Protein AF-0000000069989687 (afdb_homodimer)

pLDDT: mean 95.94, std 5.47, range [53.09, 98.81]

Foldseek 3Di:
DDQAEDEAAFAFFVVQQVLCCQLPVWHWPDADPVRAKTWTDDPRHIYIYGYLVVVCVVDVVGDDHADQVDDEDPDEAEDEDQCQQVSVVRSVVSPWAFPADFDADPQGKTWGWIAHNRRHIYIYIYDGPD/DDQAEDEAAFAFFVVQQVLCCQLPVWHWPDADPVRAKTWTDDPRHIYIYGYLVVVCVVDVVGDDHADQVDDEDPDEAEDEDQCQQVSVVRSVVSPWAFPADFDADPQGKTWGWIAHNRRHIYIYIYDGPD

Sequence (260 aa):
MKFGYTIVYVPDVAATLAFFGDAFGLATRFLDDSGDYGELETGATTLAFASRELADSNCEGGYHFCEPKHKPLGIEIALVTDDVQAAHHKALAAGASEHAAVTRKPWGQVVSYVRCPSGTLIELCSPVGQMKFGYTIVYVPDVAATLAFFGDAFGLATRFLDDSGDYGELETGATTLAFASRELADSNCEGGYHFCEPKHKPLGIEIALVTDDVQAAHHKALAAGASEHAAVTRKPWGQVVSYVRCPSGTLIELCSPVGQ

Organism: NCBI:txid53407

Nearest PDB structures (foldseek):
  3itw-assembly1_A-2  TM=8.281E-01  e=5.753E-08  Micromonospora sp. ML1
  2i7r-assembly1_B  TM=7.900E-01  e=3.949E-08  Streptococcus pneumoniae
  4gym-assembly1_A  TM=8.284E-01  e=2.591E-07  Conexibacter woesei DSM 14684
  4gym-assembly1_B  TM=8.269E-01  e=1.029E-06  Conexibacter woesei DSM 14684
  3r4q-assembly2_D  TM=7.218E-01  e=1.300E-07  Agrobacterium fabrum str. C58

Solvent-accessible surface area (backbone atoms only — not comparable to full-atom values): 13199 Å² total; per-residue (Å²): 113,39,60,37,34,42,38,37,39,29,92,48,28,65,63,49,47,50,44,40,29,69,27,56,66,37,47,72,66,43,68,44,91,86,47,45,35,32,31,38,60,42,72,85,33,29,48,30,31,25,18,50,66,57,50,47,72,70,36,87,83,50,60,46,60,47,33,66,90,48,58,35,55,31,49,37,41,30,36,32,29,95,51,42,65,61,45,53,52,38,25,42,75,61,57,29,43,85,70,35,72,78,42,76,45,94,88,48,30,41,34,30,30,34,25,38,78,58,12,50,43,35,35,34,23,34,57,83,87,96,112,39,60,38,34,42,37,37,38,30,92,48,29,64,62,50,47,50,44,40,29,70,29,57,66,38,46,73,66,44,67,44,92,88,46,43,37,30,32,37,60,42,73,84,34,29,49,30,31,26,17,50,66,56,50,48,71,70,37,87,83,50,59,45,60,49,32,67,90,48,59,34,53,30,49,37,40,30,35,33,30,93,49,39,65,61,45,52,52,40,25,42,74,62,57,29,44,84,69,34,71,78,41,77,45,93,89,50,29,40,35,28,29,34,26,40,77,58,12,48,44,35,34,34,23,34,57,84,88,97

InterPro domains:
  IPR004360 Glyoxalase/fosfomycin resistance/dioxygenase domain [PF00903] (3-124)
  IPR029068 Glyoxalase/Bleomycin resistance protein/Dihydroxybiphenyl dioxygenase [G3DSA:3.10.180.10] (4-130)
  IPR029068 Glyoxalase/Bleomycin resistance protein/Dihydroxybiphenyl dioxygenase [SSF54593] (1-129)
  IPR037523 Vicinal oxygen chelate (VOC), core domain [PS51819] (2-127)
  IPR050383 Glyoxalase I/Fosfomycin Resistance Protein Families [PTHR21366] (2-124)

Radius of gyration: 17.1 Å; Cα contacts (8 Å, |Δi|>4): 655; chains: 2; bounding box: 47×44×36 Å

Structure (mmCIF, N/CA/C/O backbone):
data_AF-0000000069989687-model_v1
#
loop_
_entity.id
_entity.type
_entity.pdbx_description
1 polymer 'Lactoylglutathione lyase family protein'
#
loop_
_atom_site.group_PDB
_atom_site.id
_atom_site.type_symbol
_atom_site.label_atom_id
_atom_site.label_alt_id
_atom_site.label_comp_id
_atom_site.label_asym_id
_atom_site.label_entity_id
_atom_site.label_seq_id
_atom_site.pdbx_PDB_ins_code
_atom_site.Cartn_x
_atom_site.Cartn_y
_atom_site.Cartn_z
_atom_site.occupancy
_atom_site.B_iso_or_equiv
_atom_site.auth_seq_id
_atom_site.auth_comp_id
_atom_site.auth_asym_id
_atom_site.auth_atom_id
_atom_site.pdbx_PDB_model_num
ATOM 1 N N . MET A 1 1 ? 0.614 -7.738 -16.547 1 95.31 1 MET A N 1
ATOM 2 C CA . MET A 1 1 ? 0.256 -7.523 -15.141 1 95.31 1 MET A CA 1
ATOM 3 C C . MET A 1 1 ? 0.278 -6.035 -14.797 1 95.31 1 MET A C 1
ATOM 5 O O . MET A 1 1 ? 1.136 -5.297 -15.281 1 95.31 1 MET A O 1
ATOM 9 N N . LYS A 1 2 ? -0.724 -5.586 -13.984 1 96.62 2 LYS A N 1
ATOM 10 C CA . LYS A 1 2 ? -0.828 -4.168 -13.648 1 96.62 2 LYS A CA 1
ATOM 11 C C . LYS A 1 2 ? -0.961 -3.969 -12.141 1 96.62 2 LYS A C 1
ATOM 13 O O . LYS A 1 2 ? -1.69 -4.707 -11.477 1 96.62 2 LYS A O 1
ATOM 18 N N . PHE A 1 3 ? -0.193 -3.027 -11.594 1 98.56 3 PHE A N 1
ATOM 19 C CA . PHE A 1 3 ? -0.439 -2.578 -10.227 1 98.56 3 PHE A CA 1
ATOM 20 C C . PHE A 1 3 ? -1.771 -1.845 -10.133 1 98.56 3 PHE A C 1
ATOM 22 O O . PHE A 1 3 ? -1.862 -0.663 -10.469 1 98.56 3 PHE A O 1
ATOM 29 N N . GLY A 1 4 ? -2.771 -2.523 -9.586 1 98.25 4 GLY A N 1
ATOM 30 C CA . GLY A 1 4 ? -4.133 -2.02 -9.695 1 98.25 4 GLY A CA 1
ATOM 31 C C . GLY A 1 4 ? -4.637 -1.384 -8.414 1 98.25 4 GLY A C 1
ATOM 32 O O . GLY A 1 4 ? -5.398 -0.415 -8.453 1 98.25 4 GLY A O 1
ATOM 33 N N . TYR A 1 5 ? -4.152 -1.987 -7.297 1 98.31 5 TYR A N 1
ATOM 34 C CA . TYR A 1 5 ? -4.715 -1.51 -6.039 1 98.31 5 TYR A CA 1
ATOM 35 C C . TYR A 1 5 ? -3.68 -1.569 -4.922 1 98.31 5 TYR A C 1
ATOM 37 O O . TYR A 1 5 ? -2.855 -2.486 -4.879 1 98.31 5 TYR A O 1
ATOM 45 N N . THR A 1 6 ? -3.756 -0.635 -4.07 1 98.75 6 THR A N 1
ATOM 46 C CA . THR A 1 6 ? -3.369 -0.779 -2.67 1 98.75 6 THR A CA 1
ATOM 47 C C . THR A 1 6 ? -4.598 -0.791 -1.767 1 98.75 6 THR A C 1
ATOM 49 O O . THR A 1 6 ? -5.406 0.14 -1.797 1 98.75 6 THR A O 1
ATOM 52 N N . ILE A 1 7 ? -4.727 -1.856 -0.992 1 98.5 7 ILE A N 1
ATOM 53 C CA . ILE A 1 7 ? -5.906 -1.993 -0.148 1 98.5 7 ILE A CA 1
ATOM 54 C C . ILE A 1 7 ? -5.492 -2.039 1.32 1 98.5 7 ILE A C 1
ATOM 56 O O . ILE A 1 7 ? -4.676 -2.875 1.715 1 98.5 7 ILE A O 1
ATOM 60 N N . VAL A 1 8 ? -6.012 -1.174 2.098 1 98.62 8 VAL A N 1
ATOM 61 C CA . VAL A 1 8 ? -5.766 -1.138 3.537 1 98.62 8 VAL A CA 1
ATOM 62 C C . VAL A 1 8 ? -6.992 -1.652 4.285 1 98.62 8 VAL A C 1
ATOM 64 O O . VAL A 1 8 ? -8.109 -1.196 4.043 1 98.62 8 VAL A O 1
ATOM 67 N N . TYR A 1 9 ? -6.754 -2.574 5.164 1 97.94 9 TYR A N 1
ATOM 68 C CA . TYR A 1 9 ? -7.848 -3.068 5.992 1 97.94 9 TYR A CA 1
ATOM 69 C C . TYR A 1 9 ? -8.031 -2.193 7.227 1 97.94 9 TYR A C 1
ATOM 71 O O . TYR A 1 9 ? -7.113 -2.037 8.031 1 97.94 9 TYR A O 1
ATOM 79 N N . VAL A 1 10 ? -9.234 -1.694 7.379 1 98.38 10 VAL A N 1
ATOM 80 C CA . VAL A 1 10 ? -9.477 -0.689 8.406 1 98.38 10 VAL A CA 1
ATOM 81 C C . VAL A 1 10 ? -10.734 -1.055 9.195 1 98.38 10 VAL A C 1
ATOM 83 O O . VAL A 1 10 ? -11.555 -1.856 8.734 1 98.38 10 VAL A O 1
ATOM 86 N N . PRO A 1 11 ? -10.906 -0.474 10.367 1 97.5 11 PRO A N 1
ATOM 87 C CA . PRO A 1 11 ? -12.07 -0.811 11.18 1 97.5 11 PRO A CA 1
ATOM 88 C C . PRO A 1 11 ? -13.367 -0.209 10.633 1 97.5 11 PRO A C 1
ATOM 90 O O . PRO A 1 11 ? -14.453 -0.737 10.883 1 97.5 11 PRO A O 1
ATOM 93 N N . ASP A 1 12 ? -13.305 0.923 9.938 1 98.19 12 ASP A N 1
ATOM 94 C CA . ASP A 1 12 ? -14.469 1.631 9.406 1 98.19 12 ASP A CA 1
ATOM 95 C C . ASP A 1 12 ? -14.156 2.275 8.062 1 98.19 12 ASP A C 1
ATOM 97 O O . ASP A 1 12 ? -13.547 3.346 8.008 1 98.19 12 ASP A O 1
ATOM 101 N N . VAL A 1 13 ? -14.672 1.652 6.98 1 98.62 13 VAL A N 1
ATOM 102 C CA . VAL A 1 13 ? -14.312 2.043 5.621 1 98.62 13 VAL A CA 1
ATOM 103 C C . VAL A 1 13 ? -14.875 3.432 5.32 1 98.62 13 VAL A C 1
ATOM 105 O O . VAL A 1 13 ? -14.156 4.309 4.844 1 98.62 13 VAL A O 1
ATOM 108 N N . ALA A 1 14 ? -16.109 3.631 5.66 1 98.75 14 ALA A N 1
ATOM 109 C CA . ALA A 1 14 ? -16.75 4.906 5.371 1 98.75 14 ALA A CA 1
ATOM 110 C C . ALA A 1 14 ? -16.047 6.059 6.082 1 98.75 14 ALA A C 1
ATOM 112 O O . ALA A 1 14 ? -15.789 7.102 5.477 1 98.75 14 ALA A O 1
ATOM 113 N N . ALA A 1 15 ? -15.758 5.895 7.336 1 98.5 15 ALA A N 1
ATOM 114 C CA . ALA A 1 15 ? -15.07 6.922 8.109 1 98.5 15 ALA A CA 1
ATOM 115 C C . ALA A 1 15 ? -13.68 7.203 7.535 1 98.5 15 ALA A C 1
ATOM 117 O O . ALA A 1 15 ? -13.227 8.352 7.523 1 98.5 15 ALA A O 1
ATOM 118 N N . THR A 1 16 ? -13.023 6.16 7.082 1 98.69 16 THR A N 1
ATOM 119 C CA . THR A 1 16 ? -11.695 6.312 6.5 1 98.69 16 THR A CA 1
ATOM 120 C C . THR A 1 16 ? -11.766 7.121 5.207 1 98.69 16 THR A C 1
ATOM 122 O O . THR A 1 16 ? -10.969 8.039 4.996 1 98.69 16 THR A O 1
ATOM 125 N N . LEU A 1 17 ? -12.719 6.789 4.355 1 98.75 17 LEU A N 1
ATOM 126 C CA . LEU A 1 17 ? -12.898 7.535 3.115 1 98.75 17 LEU A CA 1
ATOM 127 C C . LEU A 1 17 ? -13.172 9.008 3.404 1 98.75 17 LEU A C 1
ATOM 129 O O . LEU A 1 17 ? -12.586 9.891 2.768 1 98.75 17 LEU A O 1
ATOM 133 N N . ALA A 1 18 ? -14.008 9.281 4.352 1 98.69 18 ALA A N 1
ATOM 134 C CA . ALA A 1 18 ? -14.344 10.656 4.727 1 98.69 18 ALA A CA 1
ATOM 135 C C . ALA A 1 18 ? -13.102 11.406 5.211 1 98.69 18 ALA A C 1
ATOM 137 O O . ALA A 1 18 ? -12.891 12.562 4.844 1 98.69 18 ALA A O 1
ATOM 138 N N . PHE A 1 19 ? -12.344 10.727 6.012 1 98.75 19 PHE A N 1
ATOM 139 C CA . PHE A 1 19 ? -11.109 11.344 6.5 1 98.75 19 PHE A CA 1
ATOM 140 C C . PHE A 1 19 ? -10.211 11.75 5.34 1 98.75 19 PHE A C 1
ATOM 142 O O . PHE A 1 19 ? -9.672 12.852 5.324 1 98.75 19 PHE A O 1
ATOM 149 N N . PHE A 1 20 ? -10.016 10.867 4.348 1 98.81 20 PHE A N 1
ATOM 150 C CA . PHE A 1 20 ? -9.117 11.141 3.23 1 98.81 20 PHE A CA 1
ATOM 151 C C . PHE A 1 20 ? -9.641 12.297 2.389 1 98.81 20 PHE A C 1
ATOM 153 O O . PHE A 1 20 ? -8.859 13.062 1.826 1 98.81 20 PHE A O 1
ATOM 160 N N . GLY A 1 21 ? -10.93 12.406 2.27 1 98.62 21 GLY A N 1
ATOM 161 C CA . GLY A 1 21 ? -11.5 13.586 1.646 1 98.62 21 GLY A CA 1
ATOM 162 C C . GLY A 1 21 ? -11.18 14.867 2.393 1 98.62 21 GLY A C 1
ATOM 163 O O . GLY A 1 21 ? -10.695 15.836 1.802 1 98.62 21 GLY A O 1
ATOM 164 N N . ASP A 1 22 ? -11.383 14.859 3.678 1 98.5 22 ASP A N 1
ATOM 165 C CA . ASP A 1 22 ? -11.203 16.047 4.516 1 98.5 22 ASP A CA 1
ATOM 166 C C . ASP A 1 22 ? -9.727 16.422 4.609 1 98.5 22 ASP A C 1
ATOM 168 O O . ASP A 1 22 ? -9.375 17.594 4.504 1 98.5 22 ASP A O 1
ATOM 172 N N . ALA A 1 23 ? -8.891 15.469 4.789 1 98.69 23 ALA A N 1
ATOM 173 C CA . ALA A 1 23 ? -7.484 15.703 5.09 1 98.69 23 ALA A CA 1
ATOM 174 C C . ALA A 1 23 ? -6.688 15.961 3.814 1 98.69 23 ALA A C 1
ATOM 176 O O . ALA A 1 23 ? -5.766 16.781 3.803 1 98.69 23 ALA A O 1
ATOM 177 N N . PHE A 1 24 ? -7.066 15.211 2.719 1 98.62 24 PHE A N 1
ATOM 178 C CA . PHE A 1 24 ? -6.156 15.188 1.579 1 98.62 24 PHE A CA 1
ATOM 179 C C . PHE A 1 24 ? -6.875 15.617 0.305 1 98.62 24 PHE A C 1
ATOM 181 O O . PHE A 1 24 ? -6.258 15.727 -0.756 1 98.62 24 PHE A O 1
ATOM 188 N N . GLY A 1 25 ? -8.195 15.797 0.369 1 98.12 25 GLY A N 1
ATOM 189 C CA . GLY A 1 25 ? -8.961 16.234 -0.789 1 98.12 25 GLY A CA 1
ATOM 190 C C . GLY A 1 25 ? -9.188 15.117 -1.8 1 98.12 25 GLY A C 1
ATOM 191 O O . GLY A 1 25 ? -9.43 15.391 -2.979 1 98.12 25 GLY A O 1
ATOM 192 N N . LEU A 1 26 ? -9.023 13.906 -1.393 1 98.5 26 LEU A N 1
ATOM 193 C CA . LEU A 1 26 ? -9.266 12.773 -2.275 1 98.5 26 LEU A CA 1
ATOM 194 C C . LEU A 1 26 ? -10.727 12.328 -2.203 1 98.5 26 LEU A C 1
ATOM 196 O O . LEU A 1 26 ? -11.18 11.859 -1.158 1 98.5 26 LEU A O 1
ATOM 200 N N . ALA A 1 27 ? -11.383 12.367 -3.289 1 98.31 27 ALA A N 1
ATOM 201 C CA . ALA A 1 27 ? -12.812 12.07 -3.32 1 98.31 27 ALA A CA 1
ATOM 202 C C . ALA A 1 27 ? -13.07 10.57 -3.268 1 98.31 27 ALA A C 1
ATOM 204 O O . ALA A 1 27 ? -12.273 9.781 -3.779 1 98.31 27 ALA A O 1
ATOM 205 N N . THR A 1 28 ? -14.211 10.234 -2.676 1 98.44 28 THR A N 1
ATOM 206 C CA . THR A 1 28 ? -14.68 8.852 -2.73 1 98.44 28 THR A CA 1
ATOM 207 C C . THR A 1 28 ? -15.195 8.508 -4.125 1 98.44 28 THR A C 1
ATOM 209 O O . THR A 1 28 ? -16.078 9.195 -4.648 1 98.44 28 THR A O 1
ATOM 212 N N . ARG A 1 29 ? -14.656 7.531 -4.684 1 98.25 29 ARG A N 1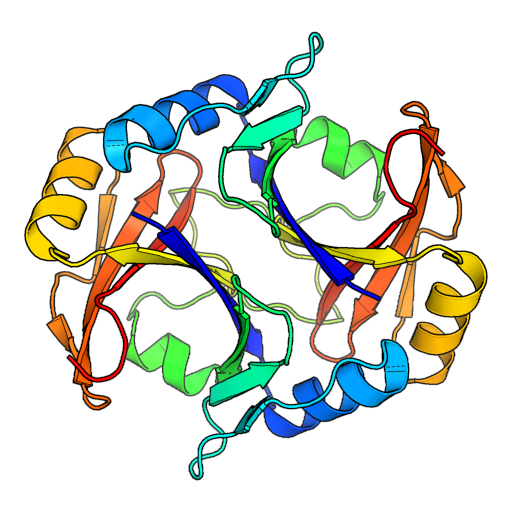
ATOM 213 C CA . ARG A 1 29 ? -15.094 7.066 -5.996 1 98.25 29 ARG A CA 1
ATOM 214 C C . ARG A 1 29 ? -16.25 6.074 -5.875 1 98.25 29 ARG A C 1
ATOM 216 O O . ARG A 1 29 ? -17.141 6.051 -6.723 1 98.25 29 ARG A O 1
ATOM 223 N N . PHE A 1 30 ? -16.109 5.238 -4.863 1 97.06 30 PHE A N 1
ATOM 224 C CA . PHE A 1 30 ? -17 4.09 -4.715 1 97.06 30 PHE A CA 1
ATOM 225 C C . PHE A 1 30 ? -17.047 3.623 -3.268 1 97.06 30 PHE A C 1
ATOM 227 O O . PHE A 1 30 ? -16.016 3.605 -2.582 1 97.06 30 PHE A O 1
ATOM 234 N N . LEU A 1 31 ? -18.219 3.336 -2.752 1 98.19 31 LEU A N 1
ATOM 235 C CA . LEU A 1 31 ? -18.422 2.643 -1.483 1 98.19 31 LEU A CA 1
ATOM 236 C C . LEU A 1 31 ? -19.5 1.575 -1.614 1 98.19 31 LEU A C 1
ATOM 238 O O . LEU A 1 31 ? -20.641 1.88 -1.976 1 98.19 31 LEU A O 1
ATOM 242 N N . ASP A 1 32 ? -19.062 0.416 -1.392 1 96.62 32 ASP A N 1
ATOM 243 C CA . ASP A 1 32 ? -20.016 -0.694 -1.496 1 96.62 32 ASP A CA 1
ATOM 244 C C . ASP A 1 32 ? -21.156 -0.53 -0.508 1 96.62 32 ASP A C 1
ATOM 246 O O . ASP A 1 32 ? -20.969 -0.061 0.614 1 96.62 32 ASP A O 1
ATOM 250 N N . ASP A 1 33 ? -22.312 -1.064 -0.825 1 95.88 33 ASP A N 1
ATOM 251 C CA . ASP A 1 33 ? -23.516 -0.915 -0.003 1 95.88 33 ASP A CA 1
ATOM 252 C C . ASP A 1 33 ? -23.328 -1.564 1.366 1 95.88 33 ASP A C 1
ATOM 254 O O . ASP A 1 33 ? -23.859 -1.09 2.365 1 95.88 33 ASP A O 1
ATOM 258 N N . SER A 1 34 ? -22.578 -2.648 1.46 1 94.75 34 SER A N 1
ATOM 259 C CA . SER A 1 34 ? -22.328 -3.336 2.719 1 94.75 34 SER A CA 1
ATOM 260 C C . SER A 1 34 ? -21.469 -2.486 3.648 1 94.75 34 SER A C 1
ATOM 262 O O . SER A 1 34 ? -21.406 -2.736 4.855 1 94.75 34 SER A O 1
ATOM 264 N N . GLY A 1 35 ? -20.719 -1.537 3.053 1 97.5 35 GLY A N 1
ATOM 265 C CA . GLY A 1 35 ? -19.766 -0.749 3.814 1 97.5 35 GLY A CA 1
ATOM 266 C C . GLY A 1 35 ? -18.422 -1.441 3.994 1 97.5 35 GLY A C 1
ATOM 267 O O . GLY A 1 35 ? -17.547 -0.944 4.711 1 97.5 35 GLY A O 1
ATOM 268 N N . ASP A 1 36 ? -18.188 -2.549 3.312 1 97.12 36 ASP A N 1
ATOM 269 C CA . ASP A 1 36 ? -17.016 -3.375 3.574 1 97.12 36 ASP A CA 1
ATOM 270 C C . ASP A 1 36 ? -15.875 -3.016 2.631 1 97.12 36 ASP A C 1
ATOM 272 O O . ASP A 1 36 ? -14.742 -3.459 2.824 1 97.12 36 ASP A O 1
ATOM 276 N N . TYR A 1 37 ? -16.203 -2.223 1.629 1 97.94 37 TYR A N 1
ATOM 277 C CA . TYR A 1 37 ? -15.195 -1.908 0.631 1 97.94 37 TYR A CA 1
ATOM 278 C C . TYR A 1 37 ? -15.438 -0.532 0.022 1 97.94 37 TYR A C 1
ATOM 280 O O . TYR A 1 37 ? -16.562 -0.19 -0.323 1 97.94 37 TYR A O 1
ATOM 288 N N . GLY A 1 38 ? -14.391 0.253 -0.11 1 98.56 38 GLY A N 1
ATOM 289 C CA . GLY A 1 38 ? -14.477 1.572 -0.715 1 98.56 38 GLY A CA 1
ATOM 290 C C . GLY A 1 38 ? -13.188 2.008 -1.389 1 98.56 38 GLY A C 1
ATOM 291 O O . GLY A 1 38 ? -12.102 1.547 -1.022 1 98.56 38 GLY A O 1
ATOM 292 N N . GLU A 1 39 ? -13.32 2.865 -2.385 1 98.75 39 GLU A N 1
ATOM 293 C CA . GLU A 1 39 ? -12.211 3.334 -3.211 1 98.75 39 GLU A CA 1
ATOM 294 C C . GLU A 1 39 ? -12.148 4.859 -3.232 1 98.75 39 GLU A C 1
ATOM 296 O O . GLU A 1 39 ? -13.18 5.531 -3.205 1 98.75 39 GLU A O 1
ATOM 301 N N . LEU A 1 40 ? -10.938 5.316 -3.33 1 98.81 40 LEU A N 1
ATOM 302 C CA . LEU A 1 40 ? -10.711 6.734 -3.59 1 98.81 40 LEU A CA 1
ATOM 303 C C . LEU A 1 40 ? -10.484 6.988 -5.074 1 98.81 40 LEU A C 1
ATOM 305 O O . LEU A 1 40 ? -10.109 6.074 -5.812 1 98.81 40 LEU A O 1
ATOM 309 N N . GLU A 1 41 ? -10.734 8.219 -5.504 1 98.25 41 GLU A N 1
ATOM 310 C CA . GLU A 1 41 ? -10.375 8.656 -6.848 1 98.25 41 GLU A CA 1
ATOM 311 C C . GLU A 1 41 ? -8.883 8.953 -6.957 1 98.25 41 GLU A C 1
ATOM 313 O O . GLU A 1 41 ? -8.453 10.07 -6.676 1 98.25 41 GLU A O 1
ATOM 318 N N . THR A 1 42 ? -8.125 7.906 -7.383 1 97.88 42 THR A N 1
ATOM 319 C CA . THR A 1 42 ? -6.684 8.109 -7.367 1 97.88 42 THR A CA 1
ATOM 320 C C . THR A 1 42 ? -6.07 7.727 -8.711 1 97.88 42 THR A C 1
ATOM 322 O O . THR A 1 42 ? -4.855 7.578 -8.828 1 97.88 42 THR A O 1
ATOM 325 N N . GLY A 1 43 ? -6.914 7.492 -9.781 1 93.62 43 GLY A N 1
ATOM 326 C CA . GLY A 1 43 ? -6.41 7.285 -11.125 1 93.62 43 GLY A CA 1
ATOM 327 C C . GLY A 1 43 ? -6.211 5.82 -11.469 1 93.62 43 GLY A C 1
ATOM 328 O O . GLY A 1 43 ? -7.082 4.992 -11.203 1 93.62 43 GLY A O 1
ATOM 329 N N . ALA A 1 44 ? -5.113 5.488 -12.188 1 91.88 44 ALA A N 1
ATOM 330 C CA . ALA A 1 44 ? -4.883 4.156 -12.734 1 91.88 44 ALA A CA 1
ATOM 331 C C . ALA A 1 44 ? -4.707 3.125 -11.625 1 91.88 44 ALA A C 1
ATOM 333 O O . ALA A 1 44 ? -5.125 1.975 -11.766 1 91.88 44 ALA A O 1
ATOM 334 N N . THR A 1 45 ? -4 3.537 -10.609 1 97.38 45 THR A N 1
ATOM 335 C CA . THR A 1 45 ? -3.908 2.707 -9.414 1 97.38 45 THR A CA 1
ATOM 336 C C . THR A 1 45 ? -4.84 3.225 -8.32 1 97.38 45 THR A C 1
ATOM 338 O O . THR A 1 45 ? -4.82 4.41 -7.992 1 97.38 45 THR A O 1
ATOM 341 N N . THR A 1 46 ? -5.621 2.293 -7.797 1 98.19 46 THR A N 1
ATOM 342 C CA . THR A 1 46 ? -6.645 2.691 -6.84 1 98.19 46 THR A CA 1
ATOM 343 C C . THR A 1 46 ? -6.148 2.5 -5.41 1 98.19 46 THR A C 1
ATOM 345 O O . THR A 1 46 ? -5.637 1.436 -5.062 1 98.19 46 THR A O 1
ATOM 348 N N . LEU A 1 47 ? -6.234 3.52 -4.598 1 98.75 47 LEU A N 1
ATOM 349 C CA . LEU A 1 47 ? -6.172 3.357 -3.15 1 98.75 47 LEU A CA 1
ATOM 350 C C . LEU A 1 47 ? -7.543 3 -2.584 1 98.75 47 LEU A C 1
ATOM 352 O O . LEU A 1 47 ? -8.5 3.762 -2.74 1 98.75 47 LEU A O 1
ATOM 356 N N . ALA A 1 48 ? -7.621 1.87 -1.978 1 98.75 48 ALA A N 1
ATOM 357 C CA . ALA A 1 48 ? -8.898 1.352 -1.495 1 98.75 48 ALA A CA 1
ATOM 358 C C . ALA A 1 48 ? -8.797 0.927 -0.032 1 98.75 48 ALA A C 1
ATOM 360 O O . ALA A 1 48 ? -7.699 0.77 0.502 1 98.75 48 ALA A O 1
ATOM 361 N N . PHE A 1 49 ? -9.945 0.812 0.569 1 98.75 49 PHE A N 1
ATOM 362 C CA . PHE A 1 49 ? -10.078 0.358 1.948 1 98.75 49 PHE A CA 1
ATOM 363 C C . PHE A 1 49 ? -11.102 -0.764 2.053 1 98.75 49 PHE A C 1
ATOM 365 O O . PHE A 1 49 ? -12.133 -0.737 1.371 1 98.75 49 PHE A O 1
ATOM 372 N N . ALA A 1 50 ? -10.836 -1.736 2.857 1 98.06 50 ALA A N 1
ATOM 373 C CA . ALA A 1 50 ? -11.75 -2.846 3.121 1 98.06 50 ALA A CA 1
ATOM 374 C C . ALA A 1 50 ? -11.883 -3.105 4.621 1 98.06 50 ALA A C 1
ATOM 376 O O . ALA A 1 50 ? -10.977 -2.775 5.395 1 98.06 50 ALA A O 1
ATOM 377 N N . SER A 1 51 ? -13 -3.721 4.977 1 97.81 51 SER A N 1
ATOM 378 C CA . SER A 1 51 ? -13.219 -4.027 6.387 1 97.81 51 SER A CA 1
ATOM 379 C C . SER A 1 51 ? -12.305 -5.148 6.859 1 97.81 51 SER A C 1
ATOM 381 O O . SER A 1 51 ? -11.891 -5.996 6.066 1 97.81 51 SER A O 1
ATOM 383 N N . ARG A 1 52 ? -12.094 -5.133 8.141 1 96.88 52 ARG A N 1
ATOM 384 C CA . ARG A 1 52 ? -11.312 -6.207 8.742 1 96.88 52 ARG A CA 1
ATOM 385 C C . ARG A 1 52 ? -12.062 -7.535 8.68 1 96.88 52 ARG A C 1
ATOM 387 O O . ARG A 1 52 ? -11.445 -8.594 8.562 1 96.88 52 ARG A O 1
ATOM 394 N N . GLU A 1 53 ? -13.336 -7.453 8.656 1 94.38 53 GLU A N 1
ATOM 395 C CA . GLU A 1 53 ? -14.148 -8.648 8.484 1 94.38 53 GLU A CA 1
ATOM 396 C C . GLU A 1 53 ? -13.914 -9.281 7.113 1 94.38 53 GLU A C 1
ATOM 398 O O . GLU A 1 53 ? -13.805 -10.5 7 1 94.38 53 GLU A O 1
ATOM 403 N N . LEU A 1 54 ? -13.867 -8.445 6.145 1 93.88 54 LEU A N 1
ATOM 404 C CA . LEU A 1 54 ? -13.602 -8.945 4.801 1 93.88 54 LEU A CA 1
ATOM 405 C C . LEU A 1 54 ? -12.211 -9.578 4.727 1 93.88 54 LEU A C 1
ATOM 407 O O . LEU A 1 54 ? -12.039 -10.633 4.102 1 93.88 54 LEU A O 1
ATOM 411 N N . ALA A 1 55 ? -11.219 -8.938 5.344 1 94.31 55 ALA A N 1
ATOM 412 C CA . ALA A 1 55 ? -9.875 -9.5 5.406 1 94.31 55 ALA A CA 1
ATOM 413 C C . ALA A 1 55 ? -9.898 -10.914 5.977 1 94.31 55 ALA A C 1
ATOM 415 O O . ALA A 1 55 ? -9.352 -11.844 5.379 1 94.31 55 ALA A O 1
ATOM 416 N N . ASP A 1 56 ? -10.586 -11.047 7.109 1 91.75 56 ASP A N 1
ATOM 417 C CA . ASP A 1 56 ? -10.648 -12.32 7.816 1 91.75 56 ASP A CA 1
ATOM 418 C C . ASP A 1 56 ? -11.344 -13.383 6.973 1 91.75 56 ASP A C 1
ATOM 420 O O . ASP A 1 56 ? -11.039 -14.578 7.09 1 91.75 56 ASP A O 1
ATOM 424 N N . SER A 1 57 ? -12.203 -12.938 6.145 1 89.62 57 SER A N 1
ATOM 425 C CA . SER A 1 57 ? -12.922 -13.867 5.277 1 89.62 57 SER A CA 1
ATOM 426 C C . SER A 1 57 ? -12.023 -14.367 4.148 1 89.62 57 SER A C 1
ATOM 428 O O . SER A 1 57 ? -12.258 -15.453 3.598 1 89.62 57 SER A O 1
ATOM 430 N N . ASN A 1 58 ? -11.031 -13.617 3.812 1 85.62 58 ASN A N 1
ATOM 431 C CA . ASN A 1 58 ? -10.141 -13.953 2.705 1 85.62 58 ASN A CA 1
ATOM 432 C C . ASN A 1 58 ? -9 -14.852 3.158 1 85.62 58 ASN A C 1
ATOM 434 O O . ASN A 1 58 ? -8.508 -15.68 2.387 1 85.62 58 ASN A O 1
ATOM 438 N N . CYS A 1 59 ? -8.539 -14.633 4.398 1 81.19 59 CYS A N 1
ATOM 439 C CA . CYS A 1 59 ? -7.359 -15.328 4.898 1 81.19 59 CYS A CA 1
ATOM 440 C C . CYS A 1 59 ? -7.602 -15.875 6.301 1 81.19 59 CYS A C 1
ATOM 442 O O . CYS A 1 59 ? -7.887 -15.117 7.227 1 81.19 59 CYS A O 1
ATOM 444 N N . GLU A 1 60 ? -7.445 -17.047 6.555 1 78.31 60 GLU A N 1
ATOM 445 C CA . GLU A 1 60 ? -7.723 -17.688 7.832 1 78.31 60 GLU A CA 1
ATOM 446 C C . GLU A 1 60 ? -6.648 -17.359 8.859 1 78.31 60 GLU A C 1
ATOM 448 O O . GLU A 1 60 ? -6.914 -17.359 10.062 1 78.31 60 GLU A O 1
ATOM 453 N N . GLY A 1 61 ? -5.559 -17.016 8.609 1 79.5 61 GLY A N 1
ATOM 454 C CA . GLY A 1 61 ? -4.441 -16.828 9.523 1 79.5 61 GLY A CA 1
ATOM 455 C C . GLY A 1 61 ? -4.402 -15.445 10.148 1 79.5 61 GLY A C 1
ATOM 456 O O . GLY A 1 61 ? -3.707 -15.227 11.141 1 79.5 61 GLY A O 1
ATOM 457 N N . GLY A 1 62 ? -5.25 -14.609 9.68 1 89.5 62 GLY A N 1
ATOM 458 C CA . GLY A 1 62 ? -5.359 -13.273 10.242 1 89.5 62 GLY A CA 1
ATOM 459 C C . GLY A 1 62 ? -4.336 -12.305 9.68 1 89.5 62 GLY A C 1
ATOM 460 O O . GLY A 1 62 ? -3.529 -12.68 8.82 1 89.5 62 GLY A O 1
ATOM 461 N N . TYR A 1 63 ? -4.367 -11.055 10.164 1 94.88 63 TYR A N 1
ATOM 462 C CA . TYR A 1 63 ? -3.531 -9.945 9.727 1 94.88 63 TYR A CA 1
ATOM 463 C C . TYR A 1 63 ? -2.98 -9.164 10.914 1 94.88 63 TYR A C 1
ATOM 465 O O . TYR A 1 63 ? -3.535 -9.227 12.008 1 94.88 63 TYR A O 1
ATOM 473 N N . HIS A 1 64 ? -1.894 -8.609 10.727 1 95.38 64 HIS A N 1
ATOM 474 C CA . HIS A 1 64 ? -1.517 -7.484 11.578 1 95.38 64 HIS A CA 1
ATOM 475 C C . HIS A 1 64 ? -2.09 -6.176 11.055 1 95.38 64 HIS A C 1
ATOM 477 O O . HIS A 1 64 ? -1.575 -5.609 10.086 1 95.38 64 HIS A O 1
ATOM 483 N N . PHE A 1 65 ? -3.113 -5.703 11.68 1 96.25 65 PHE A N 1
ATOM 484 C CA . PHE A 1 65 ? -3.816 -4.52 11.203 1 96.25 65 PHE A CA 1
ATOM 485 C C . PHE A 1 65 ? -3.131 -3.248 11.688 1 96.25 65 PHE A C 1
ATOM 487 O O . PHE A 1 65 ? -2.432 -3.266 12.703 1 96.25 65 PHE A O 1
ATOM 494 N N . CYS A 1 66 ? -3.342 -2.172 10.953 1 93.69 66 CYS A N 1
ATOM 495 C CA . CYS A 1 66 ? -2.943 -0.853 11.43 1 93.69 66 CYS A CA 1
ATOM 496 C C . CYS A 1 66 ? -3.75 -0.452 12.656 1 93.69 66 CYS A C 1
ATOM 498 O O . CYS A 1 66 ? -4.953 -0.713 12.727 1 93.69 66 CYS A O 1
ATOM 500 N N . GLU A 1 67 ? -3.049 0.104 13.523 1 93.88 67 GLU A N 1
ATOM 501 C CA . GLU A 1 67 ? -3.658 0.65 14.727 1 93.88 67 GLU A CA 1
ATOM 502 C C . GLU A 1 67 ? -2.92 1.899 15.203 1 93.88 67 GLU A C 1
ATOM 504 O O . GLU A 1 67 ? -1.688 1.948 15.172 1 93.88 67 GLU A O 1
ATOM 509 N N . PRO A 1 68 ? -3.686 2.885 15.703 1 91.88 68 PRO A N 1
ATOM 510 C CA . PRO A 1 68 ? -3.045 4.133 16.125 1 91.88 68 PRO A CA 1
ATOM 511 C C . PRO A 1 68 ? -2.055 3.934 17.266 1 91.88 68 PRO A C 1
ATOM 513 O O . PRO A 1 68 ? -1.067 4.668 17.375 1 91.88 68 PRO A O 1
ATOM 516 N N . LYS A 1 69 ? -2.305 3.004 18.125 1 90.69 69 LYS A N 1
ATOM 517 C CA . LYS A 1 69 ? -1.505 2.861 19.344 1 90.69 69 LYS A CA 1
ATOM 518 C C . LYS A 1 69 ? -0.287 1.974 19.094 1 90.69 69 LYS A C 1
ATOM 520 O O . LYS A 1 69 ? 0.585 1.855 19.953 1 90.69 69 LYS A O 1
ATOM 525 N N . HIS A 1 70 ? -0.211 1.351 17.953 1 91.19 70 HIS A N 1
ATOM 526 C CA . HIS A 1 70 ? 0.895 0.45 17.656 1 91.19 70 HIS A CA 1
ATOM 527 C C . HIS A 1 70 ? 1.86 1.083 16.656 1 91.19 70 HIS A C 1
ATOM 529 O O . HIS A 1 70 ? 1.543 2.102 16.031 1 91.19 70 HIS A O 1
ATOM 535 N N . LYS A 1 71 ? 3.002 0.428 16.578 1 94.12 71 LYS A N 1
ATOM 536 C CA . LYS A 1 71 ? 3.938 0.843 15.531 1 94.12 71 LYS A CA 1
ATOM 537 C C . LYS A 1 71 ? 3.287 0.785 14.156 1 94.12 71 LYS A C 1
ATOM 539 O O . LYS A 1 71 ? 2.467 -0.095 13.883 1 94.12 71 LYS A O 1
ATOM 544 N N . PRO A 1 72 ? 3.648 1.791 13.344 1 95.38 72 PRO A N 1
ATOM 545 C CA . PRO A 1 72 ? 3.125 1.693 11.984 1 95.38 72 PRO A CA 1
ATOM 546 C C . PRO A 1 72 ? 3.598 0.435 11.258 1 95.38 72 PRO A C 1
ATOM 548 O O . PRO A 1 72 ? 4.645 -0.122 11.602 1 95.38 72 PRO A O 1
ATOM 551 N N . LEU A 1 73 ? 2.795 0.014 10.359 1 96.75 73 LEU A N 1
ATOM 552 C CA . LEU A 1 73 ? 3.184 -1.098 9.5 1 96.75 73 LEU A CA 1
ATOM 553 C C . LEU A 1 73 ? 4.301 -0.682 8.547 1 96.75 73 LEU A C 1
ATOM 555 O O . LEU A 1 73 ? 4.395 0.488 8.172 1 96.75 73 LEU A O 1
ATOM 559 N N . GLY A 1 74 ? 5.121 -1.657 8.156 1 96.62 74 GLY A N 1
ATOM 560 C CA . GLY A 1 74 ? 6.254 -1.405 7.281 1 96.62 74 GLY A CA 1
ATOM 561 C C . GLY A 1 74 ? 5.855 -1.204 5.832 1 96.62 74 GLY A C 1
ATOM 562 O O . GLY A 1 74 ? 6.516 -1.714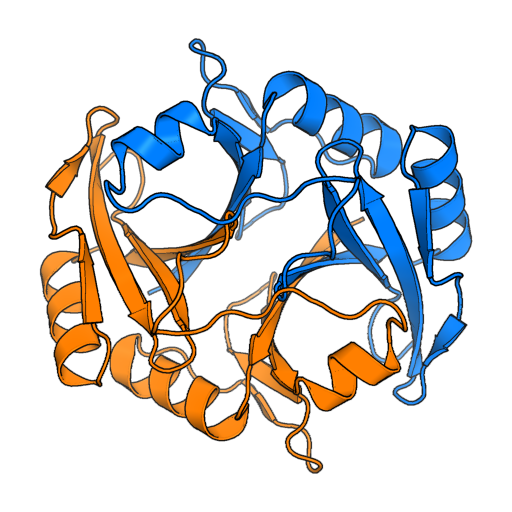 4.926 1 96.62 74 GLY A O 1
ATOM 563 N N . ILE A 1 75 ? 4.762 -0.621 5.566 1 97.69 75 ILE A N 1
ATOM 564 C CA . ILE A 1 75 ? 4.273 -0.181 4.262 1 97.69 75 ILE A CA 1
ATOM 565 C C . ILE A 1 75 ? 3.711 1.233 4.375 1 97.69 75 ILE A C 1
ATOM 567 O O . ILE A 1 75 ? 2.855 1.503 5.219 1 97.69 75 ILE A O 1
ATOM 571 N N . GLU A 1 76 ? 4.184 2.105 3.57 1 95.81 76 GLU A N 1
ATOM 572 C CA . GLU A 1 76 ? 3.645 3.461 3.619 1 95.81 76 GLU A CA 1
ATOM 573 C C . GLU A 1 76 ? 2.961 3.83 2.305 1 95.81 76 GLU A C 1
ATOM 575 O O . GLU A 1 76 ? 3.318 3.311 1.246 1 95.81 76 GLU A O 1
ATOM 580 N N . ILE A 1 77 ? 1.991 4.637 2.393 1 98.38 77 ILE A N 1
ATOM 581 C CA . ILE A 1 77 ? 1.321 5.305 1.282 1 98.38 77 ILE A CA 1
ATOM 582 C C . ILE A 1 77 ? 1.812 6.746 1.175 1 98.38 77 ILE A C 1
ATOM 584 O O . ILE A 1 77 ? 1.8 7.488 2.16 1 98.38 77 ILE A O 1
ATOM 588 N N . ALA A 1 78 ? 2.273 7.074 0.015 1 98.5 78 ALA A N 1
ATOM 589 C CA . ALA A 1 78 ? 2.803 8.422 -0.159 1 98.5 78 ALA A CA 1
ATOM 590 C C . ALA A 1 78 ? 1.898 9.258 -1.064 1 98.5 78 ALA A C 1
ATOM 592 O O . ALA A 1 78 ? 1.554 8.828 -2.17 1 98.5 78 ALA A O 1
ATOM 593 N N . LEU A 1 79 ? 1.502 10.383 -0.566 1 98.75 79 LEU A N 1
ATOM 594 C CA . LEU A 1 79 ? 0.756 11.383 -1.327 1 98.75 79 LEU A CA 1
ATOM 595 C C . LEU A 1 79 ? 1.646 12.562 -1.695 1 98.75 79 LEU A C 1
ATOM 597 O O . LEU A 1 79 ? 2.23 13.203 -0.817 1 98.75 79 LEU A O 1
ATOM 601 N N . VAL A 1 80 ? 1.746 12.812 -2.957 1 98.44 80 VAL A N 1
ATOM 602 C CA . VAL A 1 80 ? 2.615 13.859 -3.484 1 98.44 80 VAL A CA 1
ATOM 603 C C . VAL A 1 80 ? 1.851 15.18 -3.555 1 98.44 80 VAL A C 1
ATOM 605 O O . VAL A 1 80 ? 0.71 15.219 -4.023 1 98.44 80 VAL A O 1
ATOM 608 N N . THR A 1 81 ? 2.43 16.172 -3.055 1 98.44 81 THR A N 1
ATOM 609 C CA . THR A 1 81 ? 1.832 17.5 -3.047 1 98.44 81 THR A CA 1
ATOM 610 C C . THR A 1 81 ? 2.9 18.578 -3.23 1 98.44 81 THR A C 1
ATOM 612 O O . THR A 1 81 ? 4.062 18.375 -2.869 1 98.44 81 THR A O 1
ATOM 615 N N . ASP A 1 82 ? 2.486 19.703 -3.768 1 97.31 82 ASP A N 1
ATOM 616 C CA . ASP A 1 82 ? 3.414 20.812 -3.961 1 97.31 82 ASP A CA 1
ATOM 617 C C . ASP A 1 82 ? 3.625 21.594 -2.658 1 97.31 82 ASP A C 1
ATOM 619 O O . ASP A 1 82 ? 4.566 22.375 -2.543 1 97.31 82 ASP A O 1
ATOM 623 N N . ASP A 1 83 ? 2.764 21.422 -1.703 1 98.12 83 ASP A N 1
ATOM 624 C CA . ASP A 1 83 ? 2.844 22.141 -0.435 1 98.12 83 ASP A CA 1
ATOM 625 C C . ASP A 1 83 ? 2.688 21.188 0.747 1 98.12 83 ASP A C 1
ATOM 627 O O . ASP A 1 83 ? 1.606 21.094 1.333 1 98.12 83 ASP A O 1
ATOM 631 N N . VAL A 1 84 ? 3.832 20.641 1.164 1 98.69 84 VAL A N 1
ATOM 632 C CA . VAL A 1 84 ? 3.844 19.609 2.195 1 98.69 84 VAL A CA 1
ATOM 633 C C . VAL A 1 84 ? 3.42 20.219 3.533 1 98.69 84 VAL A C 1
ATOM 635 O O . VAL A 1 84 ? 2.676 19.594 4.293 1 98.69 84 VAL A O 1
ATOM 638 N N . GLN A 1 85 ? 3.832 21.359 3.809 1 98.62 85 GLN A N 1
ATOM 639 C CA . GLN A 1 85 ? 3.502 22.016 5.07 1 98.62 85 GLN A CA 1
ATOM 640 C C . GLN A 1 85 ? 1.995 22.203 5.215 1 98.62 85 GLN A C 1
ATOM 642 O O . GLN A 1 85 ? 1.418 21.875 6.25 1 98.62 85 GLN A O 1
ATOM 647 N N . ALA A 1 86 ? 1.397 22.75 4.219 1 98.75 86 ALA A N 1
ATOM 648 C CA . ALA A 1 86 ? -0.046 22.969 4.25 1 98.75 86 ALA A CA 1
ATOM 649 C C . ALA A 1 86 ? -0.801 21.641 4.359 1 98.75 86 ALA A C 1
ATOM 651 O O . ALA A 1 86 ? -1.774 21.547 5.109 1 98.75 86 ALA A O 1
ATOM 652 N N . ALA A 1 87 ? -0.371 20.672 3.617 1 98.81 87 ALA A N 1
ATOM 653 C CA . ALA A 1 87 ? -1.018 19.359 3.656 1 98.81 87 ALA A CA 1
ATOM 654 C C . ALA A 1 87 ? -0.905 18.734 5.043 1 98.81 87 ALA A C 1
ATOM 656 O O . ALA A 1 87 ? -1.866 18.141 5.547 1 98.81 87 ALA A O 1
ATOM 657 N N . HIS A 1 88 ? 0.28 18.797 5.605 1 98.81 88 HIS A N 1
ATOM 658 C CA . HIS A 1 88 ? 0.527 18.297 6.949 1 98.81 88 HIS A CA 1
ATOM 659 C C . HIS A 1 88 ? -0.405 18.938 7.965 1 98.81 88 HIS A C 1
ATOM 661 O O . HIS A 1 88 ? -1.056 18.25 8.75 1 98.81 88 HIS A O 1
ATOM 667 N N . HIS A 1 89 ? -0.509 20.203 7.926 1 98.81 89 HIS A N 1
ATOM 668 C CA . HIS A 1 89 ? -1.367 20.953 8.836 1 98.81 89 HIS A CA 1
ATOM 669 C C . HIS A 1 89 ? -2.832 20.562 8.656 1 98.81 89 HIS A C 1
ATOM 671 O O . HIS A 1 89 ? -3.557 20.391 9.641 1 98.81 89 HIS A O 1
ATOM 677 N N . LYS A 1 90 ? -3.211 20.484 7.441 1 98.75 90 LYS A N 1
ATOM 678 C CA . LYS A 1 90 ? -4.594 20.109 7.148 1 98.75 90 LYS A CA 1
ATOM 679 C C . LYS A 1 90 ? -4.914 18.719 7.668 1 98.75 90 LYS A C 1
ATOM 681 O O . LYS A 1 90 ? -6.004 18.484 8.195 1 98.75 90 LYS A O 1
ATOM 686 N N . ALA A 1 91 ? -4.008 17.828 7.496 1 98.81 91 ALA A N 1
ATOM 687 C CA . ALA A 1 91 ? -4.203 16.469 7.984 1 98.81 91 ALA A CA 1
ATOM 688 C C . ALA A 1 91 ? -4.379 16.453 9.5 1 98.81 91 ALA A C 1
ATOM 690 O O . ALA A 1 91 ? -5.258 15.758 10.016 1 98.81 91 ALA A O 1
ATOM 691 N N . LEU A 1 92 ? -3.535 17.188 10.203 1 98.75 92 LEU A N 1
ATOM 692 C CA . LEU A 1 92 ? -3.641 17.266 11.656 1 98.75 92 LEU A CA 1
ATOM 693 C C . LEU A 1 92 ? -4.98 17.859 12.078 1 98.75 92 LEU A C 1
ATOM 695 O O . LEU A 1 92 ? -5.625 17.359 13 1 98.75 92 LEU A O 1
ATOM 699 N N . ALA A 1 93 ? -5.395 18.859 11.391 1 98.75 93 ALA A N 1
ATOM 700 C CA . ALA A 1 93 ? -6.664 19.516 11.688 1 98.75 93 ALA A CA 1
ATOM 701 C C . ALA A 1 93 ? -7.836 18.578 11.461 1 98.75 93 ALA A C 1
ATOM 703 O O . ALA A 1 93 ? -8.867 18.672 12.133 1 98.75 93 ALA A O 1
ATOM 704 N N . ALA A 1 94 ? -7.664 17.641 10.578 1 98.62 94 ALA A N 1
ATOM 705 C CA . ALA A 1 94 ? -8.719 16.688 10.234 1 98.62 94 ALA A CA 1
ATOM 706 C C . ALA A 1 94 ? -8.719 15.508 11.195 1 98.62 94 ALA A C 1
ATOM 708 O O . ALA A 1 94 ? -9.602 14.641 11.125 1 98.62 94 ALA A O 1
ATOM 709 N N . GLY A 1 95 ? -7.703 15.398 12.008 1 98.31 95 GLY A N 1
ATOM 710 C CA . GLY A 1 95 ? -7.746 14.359 13.031 1 98.31 95 GLY A CA 1
ATOM 711 C C . GLY A 1 95 ? -6.566 13.406 12.961 1 98.31 95 GLY A C 1
ATOM 712 O O . GLY A 1 95 ? -6.453 12.492 13.781 1 98.31 95 GLY A O 1
ATOM 713 N N . ALA A 1 96 ? -5.66 13.609 12.07 1 98.5 96 ALA A N 1
ATOM 714 C CA . ALA A 1 96 ? -4.441 12.805 12.055 1 98.5 96 ALA A CA 1
ATOM 715 C C . ALA A 1 96 ? -3.504 13.203 13.188 1 98.5 96 ALA A C 1
ATOM 717 O O . ALA A 1 96 ? -3.623 14.297 13.742 1 98.5 96 ALA A O 1
ATOM 718 N N . SER A 1 97 ? -2.604 12.273 13.562 1 97.62 97 SER A N 1
ATOM 719 C CA . SER A 1 97 ? -1.511 12.594 14.469 1 97.62 97 SER A CA 1
ATOM 720 C C . SER A 1 97 ? -0.196 12.766 13.719 1 97.62 97 SER A C 1
ATOM 722 O O . SER A 1 97 ? 0.03 12.117 12.695 1 97.62 97 SER A O 1
ATOM 724 N N . GLU A 1 98 ? 0.631 13.602 14.25 1 96.88 98 GLU A N 1
ATOM 725 C CA . GLU A 1 98 ? 1.955 13.773 13.656 1 96.88 98 GLU A CA 1
ATOM 726 C C . GLU A 1 98 ? 2.854 12.578 13.977 1 96.88 98 GLU A C 1
ATOM 728 O O . GLU A 1 98 ? 2.969 12.172 15.133 1 96.88 98 GLU A O 1
ATOM 733 N N . HIS A 1 99 ? 3.355 12 12.984 1 95.81 99 HIS A N 1
ATOM 734 C CA . HIS A 1 99 ? 4.34 10.938 13.164 1 95.81 99 HIS A CA 1
ATOM 735 C C . HIS A 1 99 ? 5.762 11.469 13.008 1 95.81 99 HIS A C 1
ATOM 737 O O . HIS A 1 99 ? 6.652 11.109 13.781 1 95.81 99 HIS A O 1
ATOM 743 N N . ALA A 1 100 ? 6.023 12.305 12 1 95.94 100 ALA A N 1
ATOM 744 C CA . ALA A 1 100 ? 7.266 13.047 11.797 1 95.94 100 ALA A CA 1
ATOM 745 C C . ALA A 1 100 ? 6.996 14.406 11.156 1 95.94 100 ALA A C 1
ATOM 747 O O . ALA A 1 100 ? 6.254 14.5 10.172 1 95.94 100 ALA A O 1
ATOM 748 N N . ALA A 1 101 ? 7.617 15.406 11.68 1 96.81 101 ALA A N 1
ATOM 749 C CA . ALA A 1 101 ? 7.387 16.766 11.203 1 96.81 101 ALA A CA 1
ATOM 750 C C . ALA A 1 101 ? 7.98 16.969 9.812 1 96.81 101 ALA A C 1
ATOM 752 O O . ALA A 1 101 ? 8.789 16.156 9.352 1 96.81 101 ALA A O 1
ATOM 753 N N . VAL A 1 102 ? 7.508 18.047 9.172 1 97.81 102 VAL A N 1
ATOM 754 C CA . VAL A 1 102 ? 7.984 18.406 7.84 1 97.81 102 VAL A CA 1
ATOM 755 C C . VAL A 1 102 ? 9.5 18.625 7.871 1 97.81 102 VAL A C 1
ATOM 757 O O . VAL A 1 102 ? 10.008 19.391 8.695 1 97.81 102 VAL A O 1
ATOM 760 N N . THR A 1 103 ? 10.18 17.984 7.008 1 96.81 103 THR A N 1
ATOM 761 C CA . THR A 1 103 ? 11.633 18.078 6.938 1 96.81 103 THR A CA 1
ATOM 762 C C . THR A 1 103 ? 12.109 17.953 5.496 1 96.81 103 THR A C 1
ATOM 764 O O . THR A 1 103 ? 11.469 17.281 4.676 1 96.81 103 THR A O 1
ATOM 767 N N . ARG A 1 104 ? 13.219 18.578 5.184 1 95.94 104 ARG A N 1
ATOM 768 C CA . ARG A 1 104 ? 13.883 18.344 3.902 1 95.94 104 ARG A CA 1
ATOM 769 C C . ARG A 1 104 ? 14.82 17.156 3.973 1 95.94 104 ARG A C 1
ATOM 771 O O . ARG A 1 104 ? 15.68 17.078 4.855 1 95.94 104 ARG A O 1
ATOM 778 N N . LYS A 1 105 ? 14.68 16.266 3.057 1 94.12 105 LYS A N 1
ATOM 779 C CA . LYS A 1 105 ? 15.453 15.039 3.08 1 94.12 105 LYS A CA 1
ATOM 780 C C . LYS A 1 105 ? 16.719 15.156 2.223 1 94.12 105 LYS A C 1
ATOM 782 O O . LYS A 1 105 ? 16.781 16.016 1.344 1 94.12 105 LYS A O 1
ATOM 787 N N . PRO A 1 106 ? 17.609 14.281 2.395 1 88.94 106 PRO A N 1
ATOM 788 C CA . PRO A 1 106 ? 18.875 14.367 1.662 1 88.94 106 PRO A CA 1
ATOM 789 C C . PRO A 1 106 ? 18.703 14.141 0.161 1 88.94 106 PRO A C 1
ATOM 791 O O . PRO A 1 106 ? 19.516 14.633 -0.635 1 88.94 106 PRO A O 1
ATOM 794 N N . TRP A 1 107 ? 17.734 13.484 -0.125 1 88.75 107 TRP A N 1
ATOM 795 C CA . TRP A 1 107 ? 17.562 13.164 -1.539 1 88.75 107 TRP A CA 1
ATOM 796 C C . TRP A 1 107 ? 16.781 14.266 -2.25 1 88.75 107 TRP A C 1
ATOM 798 O O . TRP A 1 107 ? 16.453 14.141 -3.434 1 88.75 107 TRP A O 1
ATOM 808 N N . GLY A 1 108 ? 16.328 15.383 -1.555 1 91.31 108 GLY A N 1
ATOM 809 C CA . GLY A 1 108 ? 15.852 16.594 -2.203 1 91.31 108 GLY A CA 1
ATOM 810 C C . GLY A 1 108 ? 14.375 16.844 -1.98 1 91.31 108 GLY A C 1
ATOM 811 O O . GLY A 1 108 ? 13.867 17.922 -2.305 1 91.31 108 GLY A O 1
ATOM 812 N N . GLN A 1 109 ? 13.617 15.953 -1.375 1 95.81 109 GLN A N 1
ATOM 813 C CA . GLN A 1 109 ? 12.188 16.141 -1.157 1 95.81 109 GLN A CA 1
ATOM 814 C C . GLN A 1 109 ? 11.914 16.766 0.208 1 95.81 109 GLN A C 1
ATOM 816 O O . GLN A 1 109 ? 12.695 16.578 1.146 1 95.81 109 GLN A O 1
ATOM 821 N N . VAL A 1 110 ? 10.906 17.547 0.269 1 97.69 110 VAL A N 1
ATOM 822 C CA . VAL A 1 110 ? 10.273 17.875 1.542 1 97.69 110 VAL A CA 1
ATOM 823 C C . VAL A 1 110 ? 9.258 16.797 1.914 1 97.69 110 VAL A C 1
ATOM 825 O O . VAL A 1 110 ? 8.414 16.422 1.097 1 97.69 110 VAL A O 1
ATOM 828 N N . VAL A 1 111 ? 9.398 16.312 3.162 1 97.75 111 VAL A N 1
ATOM 829 C CA . VAL A 1 111 ? 8.594 15.156 3.541 1 97.75 111 VAL A CA 1
ATOM 830 C C . VAL A 1 111 ? 8.047 15.344 4.953 1 97.75 111 VAL A C 1
ATOM 832 O O . VAL A 1 111 ? 8.688 15.977 5.797 1 97.75 111 VAL A O 1
ATOM 835 N N . SER A 1 112 ? 6.953 14.828 5.211 1 97.75 112 SER A N 1
ATOM 836 C CA . SER A 1 112 ? 6.43 14.625 6.555 1 97.75 112 SER A CA 1
ATOM 837 C C . SER A 1 112 ? 5.617 13.336 6.641 1 97.75 112 SER A C 1
ATOM 839 O O . SER A 1 112 ? 5.293 12.727 5.617 1 97.75 112 SER A O 1
ATOM 841 N N . TYR A 1 113 ? 5.348 12.891 7.848 1 97.56 113 TYR A N 1
ATOM 842 C CA . TYR A 1 113 ? 4.551 11.688 8.07 1 97.56 113 TYR A CA 1
ATOM 843 C C . TYR A 1 113 ? 3.426 11.961 9.07 1 97.56 113 TYR A C 1
ATOM 845 O O . TYR A 1 113 ? 3.646 12.586 10.109 1 97.56 113 TYR A O 1
ATOM 853 N N . VAL A 1 114 ? 2.289 11.453 8.727 1 97.75 114 VAL A N 1
ATOM 854 C CA . VAL A 1 114 ? 1.15 11.516 9.641 1 97.75 114 VAL A CA 1
ATOM 855 C C . VAL A 1 114 ? 0.526 10.133 9.773 1 97.75 114 VAL A C 1
ATOM 857 O O . VAL A 1 114 ? 0.715 9.266 8.914 1 97.75 114 VAL A O 1
ATOM 860 N N . ARG A 1 115 ? -0.135 9.898 10.906 1 97.19 115 ARG A N 1
ATOM 861 C CA . ARG A 1 115 ? -0.944 8.703 11.148 1 97.19 115 ARG A CA 1
ATOM 862 C C . ARG A 1 115 ? -2.432 9.023 11.055 1 97.19 115 ARG A C 1
ATOM 864 O O . ARG A 1 115 ? -2.928 9.906 11.758 1 97.19 115 ARG A O 1
ATOM 871 N N . CYS A 1 116 ? -3.129 8.312 10.18 1 97.88 116 CYS A N 1
ATOM 872 C CA . CYS A 1 116 ? -4.578 8.453 10.102 1 97.88 116 CYS A CA 1
ATOM 873 C C . CYS A 1 116 ? -5.25 7.922 11.367 1 97.88 116 CYS A C 1
ATOM 875 O O . CYS A 1 116 ? -4.637 7.172 12.125 1 97.88 116 CYS A O 1
ATOM 877 N N . PRO A 1 117 ? -6.496 8.312 11.547 1 97.75 117 PRO A N 1
ATOM 878 C CA . PRO A 1 117 ? -7.215 7.801 12.719 1 97.75 117 PRO A CA 1
ATOM 879 C C . PRO A 1 117 ? -7.289 6.277 12.75 1 97.75 117 PRO A C 1
ATOM 881 O O . PRO A 1 117 ? -7.336 5.68 13.828 1 97.75 117 PRO A O 1
ATOM 884 N N . SER A 1 118 ? -7.27 5.617 11.602 1 96.44 118 SER A N 1
ATOM 885 C CA . SER A 1 118 ? -7.297 4.16 11.516 1 96.44 118 SER A CA 1
ATOM 886 C C . SER A 1 118 ? -5.914 3.566 11.773 1 96.44 118 SER A C 1
ATOM 888 O O . SER A 1 118 ? -5.77 2.348 11.891 1 96.44 118 SER A O 1
ATOM 890 N N . GLY A 1 119 ? -4.918 4.398 11.805 1 96.56 119 GLY A N 1
ATOM 891 C CA . GLY A 1 119 ? -3.57 3.934 12.094 1 96.56 119 GLY A CA 1
ATOM 892 C C . GLY A 1 119 ? -2.68 3.889 10.859 1 96.56 119 GLY A C 1
ATOM 893 O O . GLY A 1 119 ? -1.47 3.676 10.977 1 96.56 119 GLY A O 1
ATOM 894 N N . THR A 1 120 ? -3.184 4.121 9.742 1 97.12 120 THR A N 1
ATOM 895 C CA . THR A 1 120 ? -2.426 4.062 8.5 1 97.12 120 THR A CA 1
ATOM 896 C C . THR A 1 120 ? -1.365 5.16 8.461 1 97.12 120 THR A C 1
ATOM 898 O O . THR A 1 120 ? -1.639 6.309 8.812 1 97.12 120 THR A O 1
ATOM 901 N N . LEU A 1 121 ? -0.169 4.793 8.039 1 97.5 121 LEU A N 1
ATOM 902 C CA . LEU A 1 121 ? 0.924 5.746 7.891 1 97.5 121 LEU A CA 1
ATOM 903 C C . LEU A 1 121 ? 0.896 6.398 6.512 1 97.5 121 LEU A C 1
ATOM 905 O O . LEU A 1 121 ? 0.883 5.707 5.492 1 97.5 121 LEU A O 1
ATOM 909 N N . ILE A 1 122 ? 0.906 7.711 6.5 1 98.31 122 ILE A N 1
ATOM 910 C CA . ILE A 1 122 ? 0.902 8.477 5.258 1 98.31 122 ILE A CA 1
ATOM 911 C C . ILE A 1 122 ? 2.146 9.359 5.191 1 98.31 122 ILE A C 1
ATOM 913 O O . ILE A 1 122 ? 2.404 10.148 6.105 1 98.31 122 ILE A O 1
ATOM 917 N N . GLU A 1 123 ? 2.891 9.141 4.18 1 98.38 123 GLU A N 1
ATOM 918 C CA . GLU A 1 123 ? 3.924 10.109 3.828 1 98.38 123 GLU A CA 1
ATOM 919 C C . GLU A 1 123 ? 3.354 11.234 2.975 1 98.38 123 GLU A C 1
ATOM 921 O O . GLU A 1 123 ? 2.691 10.984 1.966 1 98.38 123 GLU A O 1
ATOM 926 N N . LEU A 1 124 ? 3.537 12.445 3.383 1 98.62 124 LEU A N 1
ATOM 927 C CA . LEU A 1 124 ? 3.346 13.617 2.533 1 98.62 124 LEU A CA 1
ATOM 928 C C . LEU A 1 124 ? 4.676 14.109 1.978 1 98.62 124 LEU A C 1
ATOM 930 O O . LEU A 1 124 ? 5.613 14.367 2.736 1 98.62 124 LEU A O 1
ATOM 934 N N . CYS A 1 125 ? 4.727 14.195 0.653 1 98.5 125 CYS A N 1
ATOM 935 C CA . CYS A 1 125 ? 6.035 14.531 0.107 1 98.5 125 CYS A CA 1
ATOM 936 C C . CYS A 1 125 ? 5.902 15.43 -1.115 1 98.5 125 CYS A C 1
ATOM 938 O O . CYS A 1 125 ? 4.887 15.398 -1.812 1 98.5 125 CYS A O 1
ATOM 940 N N . SER A 1 126 ? 6.906 16.25 -1.383 1 98.5 126 SER A N 1
ATOM 941 C CA . SER A 1 126 ? 6.984 17.047 -2.605 1 98.5 126 SER A CA 1
ATOM 942 C C . SER A 1 126 ? 7.395 16.188 -3.797 1 98.5 126 SER A C 1
ATOM 944 O O . SER A 1 126 ? 7.883 15.062 -3.621 1 98.5 126 SER A O 1
ATOM 946 N N . PRO A 1 127 ? 7.125 16.656 -5.07 1 96.44 127 PRO A N 1
ATOM 947 C CA . PRO A 1 127 ? 7.672 15.914 -6.207 1 96.44 127 PRO A CA 1
ATOM 948 C C . PRO A 1 127 ? 9.195 15.805 -6.164 1 96.44 127 PRO A C 1
ATOM 950 O O . PRO A 1 127 ? 9.867 16.672 -5.602 1 96.44 127 PRO A O 1
ATOM 953 N N . VAL A 1 128 ? 9.719 14.68 -6.699 1 89.38 128 VAL A N 1
ATOM 954 C CA . VAL A 1 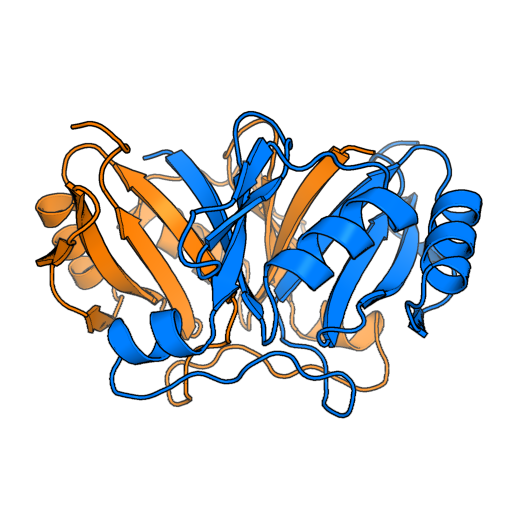128 ? 11.164 14.539 -6.809 1 89.38 128 VAL A CA 1
ATOM 955 C C . VAL A 1 128 ? 11.711 15.57 -7.789 1 89.38 128 VAL A C 1
ATOM 957 O O . VAL A 1 128 ? 11.156 15.766 -8.875 1 89.38 128 VAL A O 1
ATOM 960 N N . GLY A 1 129 ? 12.875 16.125 -7.508 1 77.12 129 GLY A N 1
ATOM 961 C CA . GLY A 1 129 ? 13.539 17.078 -8.375 1 77.12 129 GLY A CA 1
ATOM 962 C C . GLY A 1 129 ? 13.094 18.516 -8.141 1 77.12 129 GLY A C 1
ATOM 963 O O . GLY A 1 129 ? 13.414 19.406 -8.938 1 77.12 129 GLY A O 1
ATOM 964 N N . GLN A 1 130 ? 12.195 18.797 -7.199 1 54.62 130 GLN A N 1
ATOM 965 C CA . GLN A 1 130 ? 11.922 20.188 -6.867 1 54.62 130 GLN A CA 1
ATOM 966 C C . GLN A 1 130 ? 13.039 20.766 -6 1 54.62 130 GLN A C 1
ATOM 968 O O . GLN A 1 130 ? 13.664 20.047 -5.223 1 54.62 130 GLN A O 1
ATOM 973 N N . MET B 1 1 ? -3.338 16.953 -4.746 1 95.25 1 MET B N 1
ATOM 974 C CA . MET B 1 1 ? -2.674 15.812 -4.117 1 95.25 1 MET B CA 1
ATOM 975 C C . MET B 1 1 ? -2.77 14.57 -5 1 95.25 1 MET B C 1
ATOM 977 O O . MET B 1 1 ? -3.797 14.336 -5.641 1 95.25 1 MET B O 1
ATOM 981 N N . LYS B 1 2 ? -1.656 13.805 -5.086 1 96.69 2 LYS B N 1
ATOM 982 C CA . LYS B 1 2 ? -1.625 12.633 -5.949 1 96.69 2 LYS B CA 1
ATOM 983 C C . LYS B 1 2 ? -1.125 11.406 -5.184 1 96.69 2 LYS B C 1
ATOM 985 O O . LYS B 1 2 ? -0.164 11.492 -4.418 1 96.69 2 LYS B O 1
ATOM 990 N N . PHE B 1 3 ? -1.839 10.273 -5.328 1 98.5 3 PHE B N 1
ATOM 991 C CA . PHE B 1 3 ? -1.296 9 -4.871 1 98.5 3 PHE B CA 1
ATOM 992 C C . PHE B 1 3 ? -0.083 8.602 -5.703 1 98.5 3 PHE B C 1
ATOM 994 O O . PHE B 1 3 ? -0.228 8.055 -6.797 1 98.5 3 PHE B O 1
ATOM 1001 N N . GLY B 1 4 ? 1.109 8.781 -5.133 1 98.25 4 GLY B N 1
ATOM 1002 C CA . GLY B 1 4 ? 2.32 8.688 -5.934 1 98.25 4 GLY B CA 1
ATOM 1003 C C . GLY B 1 4 ? 3.066 7.383 -5.73 1 98.25 4 GLY B C 1
ATOM 1004 O O . GLY B 1 4 ? 3.672 6.855 -6.664 1 98.25 4 GLY B O 1
ATOM 1005 N N . TYR B 1 5 ? 2.969 6.914 -4.461 1 98.38 5 TYR B N 1
ATOM 1006 C CA . TYR B 1 5 ? 3.783 5.738 -4.176 1 98.38 5 TYR B CA 1
ATOM 1007 C C . TYR B 1 5 ? 3.096 4.836 -3.158 1 98.38 5 TYR B C 1
ATOM 1009 O O . TYR B 1 5 ? 2.428 5.316 -2.242 1 98.38 5 TYR B O 1
ATOM 1017 N N . THR B 1 6 ? 3.279 3.586 -3.322 1 98.75 6 THR B N 1
ATOM 1018 C CA . THR B 1 6 ? 3.299 2.609 -2.238 1 98.75 6 THR B CA 1
ATOM 1019 C C . THR B 1 6 ? 4.719 2.102 -1.994 1 98.75 6 THR B C 1
ATOM 1021 O O . THR B 1 6 ? 5.371 1.601 -2.914 1 98.75 6 THR B O 1
ATOM 1024 N N . ILE B 1 7 ? 5.172 2.256 -0.764 1 98.5 7 ILE B N 1
ATOM 1025 C CA . ILE B 1 7 ? 6.543 1.867 -0.451 1 98.5 7 ILE B CA 1
ATOM 1026 C C . ILE B 1 7 ? 6.539 0.768 0.608 1 98.5 7 ILE B C 1
ATOM 1028 O O . ILE B 1 7 ? 5.961 0.935 1.684 1 98.5 7 ILE B O 1
ATOM 1032 N N . VAL B 1 8 ? 7.145 -0.322 0.321 1 98.62 8 VAL B N 1
ATOM 1033 C CA . VAL B 1 8 ? 7.285 -1.434 1.255 1 98.62 8 VAL B CA 1
ATOM 1034 C C . VAL B 1 8 ? 8.719 -1.495 1.773 1 98.62 8 VAL B C 1
ATOM 1036 O O . VAL B 1 8 ? 9.672 -1.49 0.988 1 98.62 8 VAL B O 1
ATOM 1039 N N . TYR B 1 9 ? 8.836 -1.55 3.066 1 98 9 TYR B N 1
ATOM 1040 C CA . TYR B 1 9 ? 10.164 -1.7 3.654 1 98 9 TYR B CA 1
ATOM 1041 C C . TYR B 1 9 ? 10.562 -3.168 3.734 1 98 9 TYR B C 1
ATOM 1043 O O . TYR B 1 9 ? 9.867 -3.973 4.363 1 98 9 TYR B O 1
ATOM 1051 N N . VAL B 1 10 ? 11.695 -3.475 3.145 1 98.38 10 VAL B N 1
ATOM 1052 C CA . VAL B 1 10 ? 12.078 -4.871 2.984 1 98.38 10 VAL B CA 1
ATOM 1053 C C . VAL B 1 10 ? 13.531 -5.059 3.41 1 98.38 10 VAL B C 1
ATOM 1055 O O . VAL B 1 10 ? 14.289 -4.086 3.492 1 98.38 10 VAL B O 1
ATOM 1058 N N . PRO B 1 11 ? 13.938 -6.281 3.674 1 97.5 11 PRO B N 1
ATOM 1059 C CA . PRO B 1 11 ? 15.312 -6.512 4.117 1 97.5 11 PRO B CA 1
ATOM 1060 C C . PRO B 1 11 ? 16.328 -6.363 2.99 1 97.5 11 PRO B C 1
ATOM 1062 O O . PRO B 1 11 ? 17.5 -6.066 3.244 1 97.5 11 PRO B O 1
ATOM 1065 N N . ASP B 1 12 ? 15.945 -6.609 1.74 1 98.19 12 ASP B N 1
ATOM 1066 C CA . ASP B 1 12 ? 16.828 -6.559 0.582 1 98.19 12 ASP B CA 1
ATOM 1067 C C . ASP B 1 12 ? 16.094 -6.035 -0.65 1 98.19 12 ASP B C 1
ATOM 1069 O O . ASP B 1 12 ? 15.367 -6.785 -1.307 1 98.19 12 ASP B O 1
ATOM 1073 N N . VAL B 1 13 ? 16.375 -4.773 -1.006 1 98.62 13 VAL B N 1
ATOM 1074 C CA . VAL B 1 13 ? 15.633 -4.078 -2.049 1 98.62 13 VAL B CA 1
ATOM 1075 C C . VAL B 1 13 ? 15.922 -4.715 -3.404 1 98.62 13 VAL B C 1
ATOM 1077 O O . VAL B 1 13 ? 15 -5.039 -4.156 1 98.62 13 VAL B O 1
ATOM 1080 N N . ALA B 1 14 ? 17.156 -4.945 -3.662 1 98.69 14 ALA B N 1
ATOM 1081 C CA . ALA B 1 14 ? 17.562 -5.508 -4.953 1 98.69 14 ALA B CA 1
ATOM 1082 C C . ALA B 1 14 ? 16.922 -6.883 -5.168 1 98.69 14 ALA B C 1
ATOM 1084 O O . ALA B 1 14 ? 16.391 -7.164 -6.238 1 98.69 14 ALA B O 1
ATOM 1085 N N . ALA B 1 15 ? 17 -7.734 -4.188 1 98.5 15 ALA B N 1
ATOM 1086 C CA . ALA B 1 15 ? 16.422 -9.07 -4.273 1 98.5 15 ALA B CA 1
ATOM 1087 C C . ALA B 1 15 ? 14.914 -9 -4.469 1 98.5 15 ALA B C 1
ATOM 1089 O O . ALA B 1 15 ? 14.336 -9.812 -5.199 1 98.5 15 ALA B O 1
ATOM 1090 N N . THR B 1 16 ? 14.281 -8.047 -3.811 1 98.69 16 THR B N 1
ATOM 1091 C CA . THR B 1 16 ? 12.836 -7.879 -3.936 1 98.69 16 THR B CA 1
ATOM 1092 C C . THR B 1 16 ? 12.461 -7.461 -5.352 1 98.69 16 THR B C 1
ATOM 1094 O O . THR B 1 16 ? 11.539 -8.016 -5.945 1 98.69 16 THR B O 1
ATOM 1097 N N . LEU B 1 17 ? 13.188 -6.496 -5.891 1 98.75 17 LEU B N 1
ATOM 1098 C CA . LEU B 1 17 ? 12.938 -6.062 -7.262 1 98.75 17 LEU B CA 1
ATOM 1099 C C . LEU B 1 17 ? 13.094 -7.227 -8.234 1 98.75 17 LEU B C 1
ATOM 1101 O O . LEU B 1 17 ? 12.258 -7.418 -9.125 1 98.75 17 LEU B O 1
ATOM 1105 N N . ALA B 1 18 ? 14.117 -8.008 -8.062 1 98.69 18 ALA B N 1
ATOM 1106 C CA . ALA B 1 18 ? 14.375 -9.164 -8.93 1 98.69 18 ALA B CA 1
ATOM 1107 C C . ALA B 1 18 ? 13.227 -10.164 -8.852 1 98.69 18 ALA B C 1
ATOM 1109 O O . ALA B 1 18 ? 12.781 -10.695 -9.875 1 98.69 18 ALA B O 1
ATOM 1110 N N . PHE B 1 19 ? 12.789 -10.391 -7.652 1 98.75 19 PHE B N 1
ATOM 1111 C CA . PHE B 1 19 ? 11.672 -11.312 -7.469 1 98.75 19 PHE B CA 1
ATOM 1112 C C . PHE B 1 19 ? 10.453 -10.836 -8.25 1 98.75 19 PHE B C 1
ATOM 1114 O O . PHE B 1 19 ? 9.797 -11.633 -8.93 1 98.75 19 PHE B O 1
ATOM 1121 N N . PHE B 1 20 ? 10.102 -9.539 -8.164 1 98.81 20 PHE B N 1
ATOM 1122 C CA . PHE B 1 20 ? 8.914 -9.016 -8.828 1 98.81 20 PHE B CA 1
ATOM 1123 C C . PH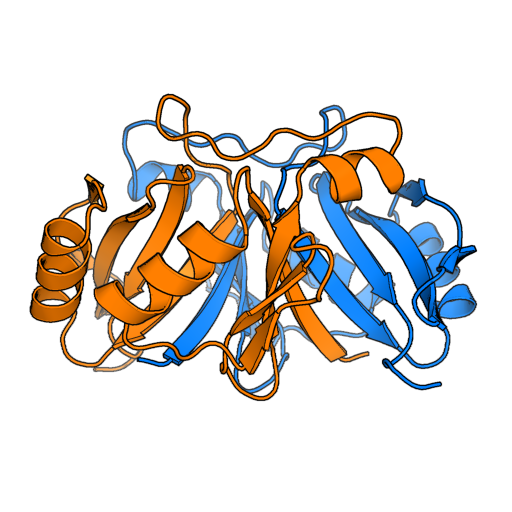E B 1 20 ? 9.047 -9.109 -10.344 1 98.81 20 PHE B C 1
ATOM 1125 O O . PHE B 1 20 ? 8.055 -9.305 -11.047 1 98.81 20 PHE B O 1
ATOM 1132 N N . GLY B 1 21 ? 10.234 -8.938 -10.844 1 98.62 21 GLY B N 1
ATOM 1133 C CA . GLY B 1 21 ? 10.477 -9.203 -12.25 1 98.62 21 GLY B CA 1
ATOM 1134 C C . GLY B 1 21 ? 10.211 -10.641 -12.641 1 98.62 21 GLY B C 1
ATOM 1135 O O . GLY B 1 21 ? 9.469 -10.914 -13.586 1 98.62 21 GLY B O 1
ATOM 1136 N N . ASP B 1 22 ? 10.75 -11.562 -11.891 1 98.5 22 ASP B N 1
ATOM 1137 C CA . ASP B 1 22 ? 10.656 -12.992 -12.18 1 98.5 22 ASP B CA 1
ATOM 1138 C C . ASP B 1 22 ? 9.227 -13.492 -12.008 1 98.5 22 ASP B C 1
ATOM 1140 O O . ASP B 1 22 ? 8.719 -14.242 -12.844 1 98.5 22 ASP B O 1
ATOM 1144 N N . ALA B 1 23 ? 8.594 -13.086 -10.977 1 98.69 23 ALA B N 1
ATOM 1145 C CA . ALA B 1 23 ? 7.297 -13.641 -10.586 1 98.69 23 ALA B CA 1
ATOM 1146 C C . ALA B 1 23 ? 6.16 -12.969 -11.352 1 98.69 23 ALA B C 1
ATOM 1148 O O . ALA B 1 23 ? 5.18 -13.617 -11.711 1 98.69 23 ALA B O 1
ATOM 1149 N N . PHE B 1 24 ? 6.324 -11.617 -11.578 1 98.62 24 PHE B N 1
ATOM 1150 C CA . PHE B 1 24 ? 5.156 -10.875 -12.031 1 98.62 24 PHE B CA 1
ATOM 1151 C C . PHE B 1 24 ? 5.449 -10.133 -13.336 1 98.62 24 PHE B C 1
ATOM 1153 O O . PHE B 1 24 ? 4.562 -9.508 -13.914 1 98.62 24 PHE B O 1
ATOM 1160 N N . GLY B 1 25 ? 6.703 -10.141 -13.773 1 98.19 25 GLY B N 1
ATOM 1161 C CA . GLY B 1 25 ? 7.074 -9.484 -15.023 1 98.19 25 GLY B CA 1
ATOM 1162 C C . GLY B 1 25 ? 7.156 -7.973 -14.898 1 98.19 25 GLY B C 1
ATOM 1163 O O . GLY B 1 25 ? 7.043 -7.258 -15.898 1 98.19 25 GLY B O 1
ATOM 1164 N N . LEU B 1 26 ? 7.262 -7.488 -13.719 1 98.5 26 LEU B N 1
ATOM 1165 C CA . LEU B 1 26 ? 7.398 -6.051 -13.5 1 98.5 26 LEU B CA 1
ATOM 1166 C C . LEU B 1 26 ? 8.867 -5.637 -13.516 1 98.5 26 LEU B C 1
ATOM 1168 O O . LEU B 1 26 ? 9.641 -6.035 -12.641 1 98.5 26 LEU B O 1
ATOM 1172 N N . ALA B 1 27 ? 9.203 -4.777 -14.391 1 98.31 27 ALA B N 1
ATOM 1173 C CA . ALA B 1 27 ? 10.602 -4.391 -14.586 1 98.31 27 ALA B CA 1
ATOM 1174 C C . ALA B 1 27 ? 11.047 -3.398 -13.516 1 98.31 27 ALA B C 1
ATOM 1176 O O . ALA B 1 27 ? 10.242 -2.588 -13.039 1 98.31 27 ALA B O 1
ATOM 1177 N N . THR B 1 28 ? 12.328 -3.465 -13.219 1 98.44 28 THR B N 1
ATOM 1178 C CA . THR B 1 28 ? 12.938 -2.449 -12.359 1 98.44 28 THR B CA 1
ATOM 1179 C C . THR B 1 28 ? 13.102 -1.136 -13.117 1 98.44 28 THR B C 1
ATOM 1181 O O . THR B 1 28 ? 13.727 -1.104 -14.188 1 98.44 28 THR B O 1
ATOM 1184 N N . ARG B 1 29 ? 12.57 -0.126 -12.609 1 98.25 29 ARG B N 1
ATOM 1185 C CA . ARG B 1 29 ? 12.695 1.199 -13.203 1 98.25 29 ARG B CA 1
ATOM 1186 C C . ARG B 1 29 ? 13.945 1.91 -12.703 1 98.25 29 ARG B C 1
ATOM 1188 O O . ARG B 1 29 ? 14.578 2.658 -13.453 1 98.25 29 ARG B O 1
ATOM 1195 N N . PHE B 1 30 ? 14.188 1.706 -11.43 1 97.06 30 PHE B N 1
ATOM 1196 C CA . PHE B 1 30 ? 15.219 2.469 -10.727 1 97.06 30 PHE B CA 1
ATOM 1197 C C . PHE B 1 30 ? 15.703 1.72 -9.492 1 97.06 30 PHE B C 1
ATOM 1199 O O . PHE B 1 30 ? 14.906 1.102 -8.781 1 97.06 30 PHE B O 1
ATOM 1206 N N . LEU B 1 31 ? 17 1.669 -9.266 1 98.19 31 LEU B N 1
ATOM 1207 C CA . LEU B 1 31 ? 17.609 1.228 -8.016 1 98.19 31 LEU B CA 1
ATOM 1208 C C . LEU B 1 31 ? 18.75 2.162 -7.605 1 98.19 31 LEU B C 1
ATOM 1210 O O . LEU B 1 31 ? 19.703 2.352 -8.359 1 98.19 31 LEU B O 1
ATOM 1214 N N . ASP B 1 32 ? 18.531 2.734 -6.5 1 96.5 32 ASP B N 1
ATOM 1215 C CA . ASP B 1 32 ? 19.531 3.664 -6.004 1 96.5 32 ASP B CA 1
ATOM 1216 C C . ASP B 1 32 ? 20.875 2.963 -5.805 1 96.5 32 ASP B C 1
ATOM 1218 O O . ASP B 1 32 ? 20.922 1.8 -5.398 1 96.5 32 ASP B O 1
ATOM 1222 N N . ASP B 1 33 ? 21.953 3.686 -5.926 1 95.75 33 ASP B N 1
ATOM 1223 C CA . ASP B 1 33 ? 23.297 3.119 -5.84 1 95.75 33 ASP B CA 1
ATOM 1224 C C . ASP B 1 33 ? 23.562 2.523 -4.457 1 95.75 33 ASP B C 1
ATOM 1226 O O . ASP B 1 33 ? 24.281 1.539 -4.328 1 95.75 33 ASP B O 1
ATOM 1230 N N . SER B 1 34 ? 23 3.102 -3.408 1 94.69 34 SER B N 1
ATOM 1231 C CA . SER B 1 34 ? 23.172 2.604 -2.047 1 94.69 34 SER B CA 1
ATOM 1232 C C . SER B 1 34 ? 22.484 1.254 -1.859 1 94.69 34 SER B C 1
ATOM 1234 O O . SER B 1 34 ? 22.781 0.528 -0.908 1 94.69 34 SER B O 1
ATOM 1236 N N . GLY B 1 35 ? 21.5 0.963 -2.732 1 97.5 35 GLY B N 1
ATOM 1237 C CA . GLY B 1 35 ? 20.688 -0.234 -2.58 1 97.5 35 GLY B CA 1
ATOM 1238 C C . GLY B 1 35 ? 19.531 -0.059 -1.604 1 97.5 35 GLY B C 1
ATOM 1239 O O . GLY B 1 35 ? 18.828 -1.019 -1.295 1 97.5 35 GLY B O 1
ATOM 1240 N N . ASP B 1 36 ? 19.281 1.151 -1.15 1 97.12 36 ASP B N 1
ATOM 1241 C CA . ASP B 1 36 ? 18.328 1.377 -0.069 1 97.12 36 ASP B CA 1
ATOM 1242 C C . ASP B 1 36 ? 16.938 1.692 -0.619 1 97.12 36 ASP B C 1
ATOM 1244 O O . ASP B 1 36 ? 15.961 1.706 0.128 1 97.12 36 ASP B O 1
ATOM 1248 N N . TYR B 1 37 ? 16.906 1.938 -1.911 1 97.94 37 TYR B N 1
ATOM 1249 C CA . TYR B 1 37 ? 15.625 2.34 -2.498 1 97.94 37 TYR B CA 1
ATOM 1250 C C . TYR B 1 37 ? 15.531 1.896 -3.953 1 97.94 37 TYR B C 1
ATOM 1252 O O . TYR B 1 37 ? 16.484 2.049 -4.719 1 97.94 37 TYR B O 1
ATOM 1260 N N . GLY B 1 38 ? 14.398 1.35 -4.328 1 98.56 38 GLY B N 1
ATOM 1261 C CA . GLY B 1 38 ? 14.164 0.924 -5.699 1 98.56 38 GLY B CA 1
ATOM 1262 C C . GLY B 1 38 ? 12.703 0.976 -6.098 1 98.56 38 GLY B C 1
ATOM 1263 O O . GLY B 1 38 ? 11.82 0.888 -5.242 1 98.56 38 GLY B O 1
ATOM 1264 N N . GLU B 1 39 ? 12.461 1.145 -7.387 1 98.75 39 GLU B N 1
ATOM 1265 C CA . GLU B 1 39 ? 11.125 1.305 -7.949 1 98.75 39 GLU B CA 1
ATOM 1266 C C . GLU B 1 39 ? 10.867 0.293 -9.062 1 98.75 39 GLU B C 1
ATOM 1268 O O . GLU B 1 39 ? 11.781 -0.055 -9.812 1 98.75 39 GLU B O 1
ATOM 1273 N N . LEU B 1 40 ? 9.633 -0.082 -9.141 1 98.75 40 LEU B N 1
ATOM 1274 C CA . LEU B 1 40 ? 9.18 -0.867 -10.281 1 98.75 40 LEU B CA 1
ATOM 1275 C C . LEU B 1 40 ? 8.531 0.03 -11.328 1 98.75 40 LEU B C 1
ATOM 1277 O O . LEU B 1 40 ? 8.094 1.139 -11.023 1 98.75 40 LEU B O 1
ATOM 1281 N N . GLU B 1 41 ? 8.516 -0.443 -12.57 1 98.25 41 GLU B N 1
ATOM 1282 C CA . GLU B 1 41 ? 7.77 0.213 -13.641 1 98.25 41 GLU B CA 1
ATOM 1283 C C . GLU B 1 41 ? 6.277 -0.089 -13.539 1 98.25 41 GLU B C 1
ATOM 1285 O O . GLU B 1 41 ? 5.805 -1.095 -14.07 1 98.25 41 GLU B O 1
ATOM 1290 N N . THR B 1 42 ? 5.551 0.822 -12.836 1 97.81 42 THR B N 1
ATOM 1291 C CA . THR B 1 42 ? 4.148 0.505 -12.594 1 97.81 42 THR B CA 1
ATOM 1292 C C . THR B 1 42 ? 3.252 1.669 -13 1 97.81 42 THR B C 1
ATOM 1294 O O . THR B 1 42 ? 2.068 1.7 -12.656 1 97.81 42 THR B O 1
ATOM 1297 N N . GLY B 1 43 ? 3.816 2.719 -13.711 1 93.62 43 GLY B N 1
ATOM 1298 C CA . GLY B 1 43 ? 3.004 3.787 -14.266 1 93.62 43 GLY B CA 1
ATOM 1299 C C . GLY B 1 43 ? 2.898 4.996 -13.352 1 93.62 43 GLY B C 1
ATOM 1300 O O . GLY B 1 43 ? 3.9 5.449 -12.805 1 93.62 43 GLY B O 1
ATOM 1301 N N . ALA B 1 44 ? 1.708 5.613 -13.266 1 91.94 44 ALA B N 1
ATOM 1302 C CA . ALA B 1 44 ? 1.503 6.883 -12.578 1 91.94 44 ALA B CA 1
ATOM 1303 C C . ALA B 1 44 ? 1.749 6.734 -11.078 1 91.94 44 ALA B C 1
ATOM 1305 O O . ALA B 1 44 ? 2.248 7.656 -10.43 1 91.94 44 ALA B O 1
ATOM 1306 N N . THR B 1 45 ? 1.283 5.625 -10.547 1 97.38 45 THR B N 1
ATOM 1307 C CA . THR B 1 45 ? 1.603 5.293 -9.164 1 97.38 45 THR B CA 1
ATOM 1308 C C . THR B 1 45 ? 2.717 4.25 -9.102 1 97.38 45 THR B C 1
ATOM 1310 O O . THR B 1 45 ? 2.633 3.203 -9.742 1 97.38 45 THR B O 1
ATOM 1313 N N . THR B 1 46 ? 3.717 4.59 -8.305 1 98.19 46 THR B N 1
ATOM 1314 C CA . THR B 1 46 ? 4.902 3.74 -8.266 1 98.19 46 THR B CA 1
ATOM 1315 C C . THR B 1 46 ? 4.828 2.758 -7.098 1 98.19 46 THR B C 1
ATOM 1317 O O . THR B 1 46 ? 4.559 3.156 -5.965 1 98.19 46 THR B O 1
ATOM 1320 N N . LEU B 1 47 ? 5.008 1.489 -7.359 1 98.75 47 LEU B N 1
ATOM 1321 C CA . LEU B 1 47 ? 5.355 0.529 -6.316 1 98.75 47 LEU B CA 1
ATOM 1322 C C . LEU B 1 47 ? 6.859 0.515 -6.07 1 98.75 47 LEU B C 1
ATOM 1324 O O . LEU B 1 47 ? 7.641 0.228 -6.98 1 98.75 47 LEU B O 1
ATOM 1328 N N . ALA B 1 48 ? 7.227 0.842 -4.883 1 98.75 48 ALA B N 1
ATOM 1329 C CA . ALA B 1 48 ? 8.641 0.983 -4.543 1 98.75 48 ALA B CA 1
ATOM 1330 C C . ALA B 1 48 ? 8.984 0.178 -3.293 1 98.75 48 ALA B C 1
ATOM 1332 O O . ALA B 1 48 ? 8.094 -0.238 -2.549 1 98.75 48 ALA B O 1
ATOM 1333 N N . PHE B 1 49 ? 10.258 -0.057 -3.139 1 98.75 49 PHE B N 1
ATOM 1334 C CA . PHE B 1 49 ? 10.805 -0.751 -1.98 1 98.75 49 PHE B CA 1
ATOM 1335 C C . PHE B 1 49 ? 11.953 0.043 -1.366 1 98.75 49 PHE B C 1
ATOM 1337 O O . PHE B 1 49 ? 12.75 0.652 -2.084 1 98.75 49 PHE B O 1
ATOM 1344 N N . ALA B 1 50 ? 12.031 0.067 -0.079 1 98.06 50 ALA B N 1
ATOM 1345 C CA . ALA B 1 50 ? 13.109 0.721 0.657 1 98.06 50 ALA B CA 1
ATOM 1346 C C . ALA B 1 50 ? 13.664 -0.191 1.75 1 98.06 50 ALA B C 1
ATOM 1348 O O . ALA B 1 50 ? 12.961 -1.088 2.229 1 98.06 50 ALA B O 1
ATOM 1349 N N . SER B 1 51 ? 14.906 0.093 2.121 1 97.81 51 SER B N 1
ATOM 1350 C CA . SER B 1 51 ? 15.531 -0.709 3.168 1 97.81 51 SER B CA 1
ATOM 1351 C C . SER B 1 51 ? 14.914 -0.413 4.531 1 97.81 51 SER B C 1
ATOM 1353 O O . SER B 1 51 ? 14.414 0.687 4.766 1 97.81 51 SER B O 1
ATOM 1355 N N . ARG B 1 52 ? 15.055 -1.394 5.387 1 96.88 52 ARG B N 1
ATOM 1356 C CA . ARG B 1 52 ? 14.594 -1.207 6.758 1 96.88 52 ARG B CA 1
ATOM 1357 C C . ARG B 1 52 ? 15.453 -0.179 7.488 1 96.88 52 ARG B C 1
ATOM 1359 O O . ARG B 1 52 ? 14.961 0.544 8.359 1 96.88 52 ARG B O 1
ATOM 1366 N N . GLU B 1 53 ? 16.656 -0.066 7.078 1 94.38 53 GLU B N 1
ATOM 1367 C CA . GLU B 1 53 ? 17.531 0.962 7.633 1 94.38 53 GLU B CA 1
ATOM 1368 C C . GLU B 1 53 ? 17.016 2.361 7.301 1 94.38 53 GLU B C 1
ATOM 1370 O O . GLU B 1 53 ? 17.031 3.248 8.156 1 94.38 53 GLU B O 1
ATOM 1375 N N . LEU B 1 54 ? 16.609 2.506 6.094 1 93.81 54 LEU B N 1
ATOM 1376 C CA . LEU B 1 54 ? 16.062 3.791 5.688 1 93.81 54 LEU B CA 1
ATOM 1377 C C . LEU B 1 54 ? 14.789 4.105 6.473 1 93.81 54 LEU B C 1
ATOM 1379 O O . LEU B 1 54 ? 14.578 5.242 6.902 1 93.81 54 LEU B O 1
ATOM 1383 N N . ALA B 1 55 ? 13.922 3.096 6.652 1 94.25 55 ALA B N 1
ATOM 1384 C CA . ALA B 1 55 ? 12.719 3.266 7.465 1 94.25 55 ALA B CA 1
ATOM 1385 C C . ALA B 1 55 ? 13.07 3.797 8.852 1 94.25 55 ALA B C 1
ATOM 1387 O O . ALA B 1 55 ? 12.492 4.789 9.305 1 94.25 55 ALA B O 1
ATOM 1388 N N . ASP B 1 56 ? 14.047 3.137 9.477 1 91.75 56 ASP B N 1
ATOM 1389 C CA . ASP B 1 56 ? 14.445 3.477 10.836 1 91.75 56 ASP B CA 1
ATOM 1390 C C . ASP B 1 56 ? 15.016 4.891 10.906 1 91.75 56 ASP B C 1
ATOM 1392 O O . ASP B 1 56 ? 14.906 5.562 11.93 1 91.75 56 ASP B O 1
ATOM 1396 N N . SER B 1 57 ? 15.562 5.309 9.836 1 89.56 57 SER B N 1
ATOM 1397 C CA . SER B 1 57 ? 16.125 6.652 9.781 1 89.56 57 SER B CA 1
ATOM 1398 C C . SER B 1 57 ? 15.039 7.711 9.68 1 89.56 57 SER B C 1
ATOM 1400 O O . SER B 1 57 ? 15.242 8.859 10.07 1 89.56 57 SER B O 1
ATOM 1402 N N . ASN B 1 58 ? 13.906 7.336 9.18 1 85.69 58 ASN B N 1
ATOM 1403 C CA . ASN B 1 58 ? 12.805 8.266 8.969 1 85.69 58 ASN B CA 1
ATOM 1404 C C . ASN B 1 58 ? 11.93 8.398 10.211 1 85.69 58 ASN B C 1
ATOM 1406 O O . ASN B 1 58 ? 11.375 9.469 10.477 1 85.69 58 ASN B O 1
ATOM 1410 N N . CYS B 1 59 ? 11.781 7.281 10.938 1 81.56 59 CYS B N 1
ATOM 1411 C CA . CYS B 1 59 ? 10.852 7.238 12.07 1 81.56 59 CYS B CA 1
ATOM 1412 C C . CYS B 1 59 ? 11.508 6.609 13.289 1 81.56 59 CYS B C 1
ATOM 1414 O O . CYS B 1 59 ? 11.914 5.445 13.25 1 81.56 59 CYS B O 1
ATOM 1416 N N . GLU B 1 60 ? 11.602 7.184 14.352 1 77.81 60 GLU B N 1
ATOM 1417 C CA . GLU B 1 60 ? 12.289 6.715 15.547 1 77.81 60 GLU B CA 1
ATOM 1418 C C . GLU B 1 60 ? 11.5 5.609 16.25 1 77.81 60 GLU B C 1
ATOM 1420 O O . GLU B 1 60 ? 12.078 4.758 16.922 1 77.81 60 GLU B O 1
ATOM 1425 N N . GLY B 1 61 ? 10.336 5.418 16.125 1 79.94 61 GLY B N 1
ATOM 1426 C CA . GLY B 1 61 ? 9.484 4.492 16.859 1 79.94 61 GLY B CA 1
ATOM 1427 C C . GLY B 1 61 ? 9.445 3.105 16.234 1 79.94 61 GLY B C 1
ATOM 1428 O O . GLY B 1 61 ? 9.016 2.146 16.875 1 79.94 61 GLY B O 1
ATOM 1429 N N . GLY B 1 62 ? 10.047 2.992 15.125 1 89.69 62 GLY B N 1
ATOM 1430 C CA . GLY B 1 62 ? 10.141 1.702 14.461 1 89.69 62 GLY B CA 1
ATOM 1431 C C . GLY B 1 62 ? 8.891 1.345 13.68 1 89.69 62 GLY B C 1
ATOM 1432 O O . GLY B 1 62 ? 7.934 2.121 13.633 1 89.69 62 GLY B O 1
ATOM 1433 N N . TYR B 1 63 ? 8.898 0.156 13.055 1 94.94 63 TYR B N 1
ATOM 1434 C CA . TYR B 1 63 ? 7.852 -0.359 12.18 1 94.94 63 TYR B CA 1
ATOM 1435 C C . TYR B 1 63 ? 7.547 -1.817 12.5 1 94.94 63 TYR B C 1
ATOM 1437 O O . TYR B 1 63 ? 8.375 -2.52 13.086 1 94.94 63 TYR B O 1
ATOM 1445 N N . HIS B 1 64 ? 6.387 -2.178 12.258 1 95.44 64 HIS B N 1
ATOM 1446 C CA . HIS B 1 64 ? 6.117 -3.6 12.07 1 95.44 64 HIS B CA 1
ATOM 1447 C C . HIS B 1 64 ? 6.367 -4.023 10.633 1 95.44 64 HIS B C 1
ATOM 1449 O O . HIS B 1 64 ? 5.551 -3.756 9.75 1 95.44 64 HIS B O 1
ATOM 1455 N N . PHE B 1 65 ? 7.457 -4.676 10.406 1 96.25 65 PHE B N 1
ATOM 1456 C CA . PHE B 1 65 ? 7.859 -5.035 9.047 1 96.25 65 PHE B CA 1
ATOM 1457 C C . PHE B 1 65 ? 7.184 -6.328 8.609 1 96.25 65 PHE B C 1
ATOM 1459 O O . PHE B 1 65 ? 6.789 -7.145 9.445 1 96.25 65 PHE B O 1
ATOM 1466 N N . CYS B 1 66 ? 7.062 -6.48 7.309 1 93.81 66 CYS B N 1
ATOM 1467 C CA . CYS B 1 66 ? 6.648 -7.762 6.75 1 93.81 66 CYS B CA 1
ATOM 1468 C C . CYS B 1 66 ? 7.703 -8.836 7.008 1 93.81 66 CYS B C 1
ATOM 1470 O O . CYS B 1 66 ? 8.906 -8.562 6.922 1 93.81 66 CYS B O 1
ATOM 1472 N N . GLU B 1 67 ? 7.195 -9.914 7.328 1 93.94 67 GLU B N 1
ATOM 1473 C CA . GLU B 1 67 ? 8.039 -11.094 7.52 1 93.94 67 GLU B CA 1
ATOM 1474 C C . GLU B 1 67 ? 7.305 -12.367 7.094 1 93.94 67 GLU B C 1
ATOM 1476 O O . GLU B 1 67 ? 6.113 -12.523 7.367 1 93.94 67 GLU B O 1
ATOM 1481 N N . PRO B 1 68 ? 8.047 -13.305 6.48 1 92 68 PRO B N 1
ATOM 1482 C CA . PRO B 1 68 ? 7.391 -14.523 5.996 1 92 68 PRO B CA 1
ATOM 1483 C C . PRO B 1 68 ? 6.773 -15.344 7.125 1 92 68 PRO B C 1
ATOM 1485 O O . PRO B 1 68 ? 5.766 -16.031 6.914 1 92 68 PRO B O 1
ATOM 1488 N N . LYS B 1 69 ? 7.367 -15.32 8.281 1 90.88 69 LYS B N 1
ATOM 1489 C CA . LYS B 1 69 ? 6.945 -16.203 9.359 1 90.88 69 LYS B CA 1
ATOM 1490 C C . LYS B 1 69 ? 5.82 -15.578 10.18 1 90.88 69 LYS B C 1
ATOM 1492 O O . LYS B 1 69 ? 5.238 -16.234 11.047 1 90.88 69 LYS B O 1
ATOM 1497 N N . HIS B 1 70 ? 5.52 -14.336 9.945 1 91.31 70 HIS B N 1
ATOM 1498 C CA . HIS B 1 70 ? 4.484 -13.641 10.703 1 91.31 70 HIS B CA 1
ATOM 1499 C C . HIS B 1 70 ? 3.219 -13.453 9.875 1 91.31 70 HIS B C 1
ATOM 1501 O O . HIS B 1 70 ? 3.238 -13.641 8.656 1 91.31 70 HIS B O 1
ATOM 1507 N N . LYS B 1 71 ? 2.186 -13.094 10.609 1 94.12 71 LYS B N 1
ATOM 1508 C CA . LYS B 1 71 ? 0.961 -12.727 9.906 1 94.12 71 LYS B CA 1
ATOM 1509 C C . LYS B 1 71 ? 1.221 -11.602 8.906 1 94.12 71 LYS B C 1
ATOM 1511 O O . LYS B 1 71 ? 2.041 -10.711 9.164 1 94.12 71 LYS B O 1
ATOM 1516 N N . PRO B 1 72 ? 0.545 -11.727 7.75 1 95.44 72 PRO B N 1
ATOM 1517 C CA . PRO B 1 72 ? 0.692 -10.602 6.832 1 95.44 72 PRO B CA 1
ATOM 1518 C C . PRO B 1 72 ? 0.2 -9.281 7.426 1 95.44 72 PRO B C 1
ATOM 1520 O O . PRO B 1 72 ? -0.646 -9.289 8.328 1 95.44 72 PRO B O 1
ATOM 1523 N N . LEU B 1 73 ? 0.779 -8.242 6.969 1 96.75 73 LEU B N 1
ATOM 1524 C CA . LEU B 1 73 ? 0.308 -6.914 7.352 1 96.75 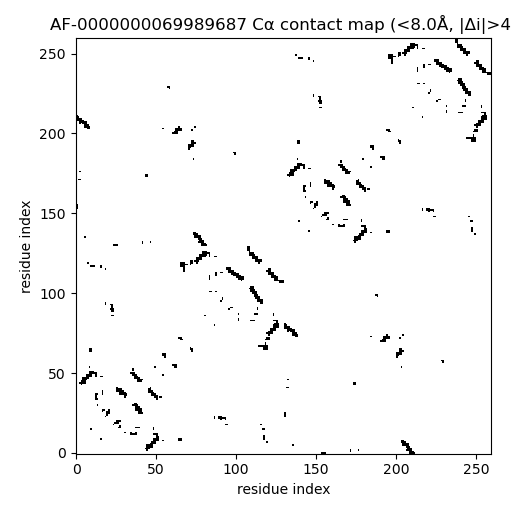73 LEU B CA 1
ATOM 1525 C C . LEU B 1 73 ? -1.063 -6.629 6.75 1 96.75 73 LEU B C 1
ATOM 1527 O O . LEU B 1 73 ? -1.395 -7.145 5.68 1 96.75 73 LEU B O 1
ATOM 1531 N N . GLY B 1 74 ? -1.843 -5.793 7.438 1 96.62 74 GLY B N 1
ATOM 1532 C CA . GLY B 1 74 ? -3.189 -5.457 7.004 1 96.62 74 GLY B CA 1
ATOM 1533 C C . GLY B 1 74 ? -3.217 -4.48 5.848 1 96.62 74 GLY B C 1
ATOM 1534 O O . GLY B 1 74 ? -4.031 -3.553 5.828 1 96.62 74 GLY B O 1
ATOM 1535 N N . ILE B 1 75 ? -2.311 -4.539 4.965 1 97.69 75 ILE B N 1
ATOM 1536 C CA . ILE B 1 75 ? -2.244 -3.822 3.697 1 97.69 75 ILE B CA 1
ATOM 1537 C C . ILE B 1 75 ? -1.844 -4.785 2.58 1 97.69 75 ILE B C 1
ATOM 1539 O O . ILE B 1 75 ? -0.834 -5.484 2.688 1 97.69 75 ILE B O 1
ATOM 1543 N N . GLU B 1 76 ? -2.605 -4.836 1.571 1 95.88 76 GLU B N 1
ATOM 1544 C CA . GLU B 1 76 ? -2.23 -5.707 0.462 1 95.88 76 GLU B CA 1
ATOM 1545 C C . GLU B 1 76 ? -1.977 -4.906 -0.81 1 95.88 76 GLU B C 1
ATOM 1547 O O . GLU B 1 76 ? -2.547 -3.828 -0.995 1 95.88 76 GLU B O 1
ATOM 1552 N N . ILE B 1 77 ? -1.12 -5.391 -1.612 1 98.38 77 ILE B N 1
ATOM 1553 C CA . ILE B 1 77 ? -0.86 -4.938 -2.975 1 98.38 77 ILE B CA 1
ATOM 1554 C C . ILE B 1 77 ? -1.535 -5.879 -3.969 1 98.38 77 ILE B C 1
ATOM 1556 O O . ILE B 1 77 ? -1.348 -7.098 -3.904 1 98.38 77 ILE B O 1
ATOM 1560 N N . ALA B 1 78 ? -2.324 -5.297 -4.805 1 98.5 78 ALA B N 1
ATOM 1561 C CA . ALA B 1 78 ? -3.041 -6.137 -5.762 1 98.5 78 ALA B CA 1
ATOM 1562 C C . ALA B 1 78 ? -2.516 -5.918 -7.18 1 98.5 78 ALA B C 1
ATOM 1564 O O . ALA B 1 78 ? -2.424 -4.781 -7.645 1 98.5 78 ALA B O 1
ATOM 1565 N N . LEU B 1 79 ? -2.145 -6.992 -7.805 1 98.75 79 LEU B N 1
ATOM 1566 C CA . LEU B 1 79 ? -1.752 -7.012 -9.211 1 98.75 79 LEU B CA 1
ATOM 1567 C C . LEU B 1 79 ? -2.846 -7.637 -10.07 1 98.75 79 LEU B C 1
ATOM 1569 O O . LEU B 1 79 ? -3.25 -8.773 -9.836 1 98.75 79 LEU B O 1
ATOM 1573 N N . VAL B 1 80 ? -3.307 -6.891 -11.016 1 98.44 80 VAL B N 1
ATOM 1574 C CA . VAL B 1 80 ? -4.402 -7.305 -11.883 1 98.44 80 VAL B CA 1
ATOM 1575 C C . VAL B 1 80 ? -3.848 -8.047 -13.094 1 98.44 80 VAL B C 1
ATOM 1577 O O . VAL B 1 80 ? -2.885 -7.598 -13.719 1 98.44 80 VAL B O 1
ATOM 1580 N N . THR B 1 81 ? -4.395 -9.156 -13.367 1 98.44 81 THR B N 1
ATOM 1581 C CA . THR B 1 81 ? -3.984 -9.977 -14.5 1 98.44 81 THR B CA 1
ATOM 1582 C C . THR B 1 81 ? -5.188 -10.688 -15.109 1 98.44 81 THR B C 1
ATOM 1584 O O . THR B 1 81 ? -6.176 -10.953 -14.422 1 98.44 81 THR B O 1
ATOM 1587 N N . ASP B 1 82 ? -5.074 -11 -16.375 1 97.25 82 ASP B N 1
ATOM 1588 C CA . ASP B 1 82 ? -6.148 -11.711 -17.062 1 97.25 82 ASP B CA 1
ATOM 1589 C C . ASP B 1 82 ? -6.098 -13.211 -16.766 1 97.25 82 ASP B C 1
ATOM 1591 O O . ASP B 1 82 ? -7.066 -13.93 -17.016 1 97.25 82 ASP B O 1
ATOM 1595 N N . ASP B 1 83 ? -5.008 -13.703 -16.281 1 98.12 83 ASP B N 1
ATOM 1596 C CA . ASP B 1 83 ? -4.84 -15.117 -15.984 1 98.12 83 ASP B CA 1
ATOM 1597 C C . ASP B 1 83 ? -4.258 -15.328 -14.594 1 98.12 83 ASP B C 1
ATOM 1599 O O . ASP B 1 83 ? -3.057 -15.562 -14.438 1 98.12 83 ASP B O 1
ATOM 1603 N N . VAL B 1 84 ? -5.172 -15.406 -13.625 1 98.69 84 VAL B N 1
ATOM 1604 C CA . VAL B 1 84 ? -4.781 -15.477 -12.219 1 98.69 84 VAL B CA 1
ATOM 1605 C C . VAL B 1 84 ? -4.094 -16.812 -11.938 1 98.69 84 VAL B C 1
ATOM 1607 O O . VAL B 1 84 ? -3.104 -16.859 -11.203 1 98.69 84 VAL B O 1
ATOM 1610 N N . GLN B 1 85 ? -4.559 -17.828 -12.5 1 98.62 85 GLN B N 1
ATOM 1611 C CA . GLN B 1 85 ? -3.984 -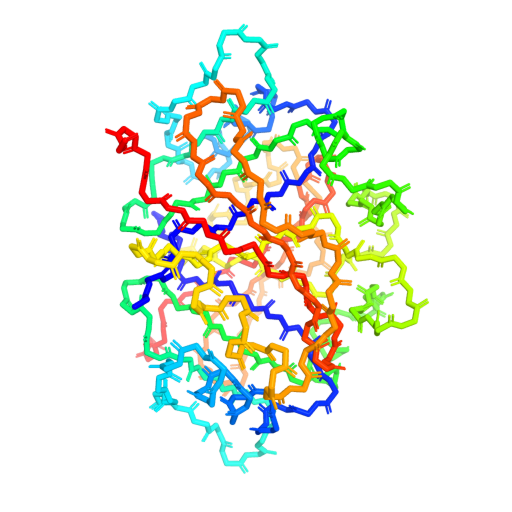19.156 -12.273 1 98.62 85 GLN B CA 1
ATOM 1612 C C . GLN B 1 85 ? -2.529 -19.203 -12.727 1 98.62 85 GLN B C 1
ATOM 1614 O O . GLN B 1 85 ? -1.66 -19.672 -11.984 1 98.62 85 GLN B O 1
ATOM 1619 N N . ALA B 1 86 ? -2.291 -18.766 -13.898 1 98.75 86 ALA B N 1
ATOM 1620 C CA . ALA B 1 86 ? -0.93 -18.766 -14.43 1 98.75 86 ALA B CA 1
ATOM 1621 C C . ALA B 1 86 ? -0.016 -17.875 -13.594 1 98.75 86 ALA B C 1
ATOM 1623 O O . ALA B 1 86 ? 1.127 -18.234 -13.305 1 98.75 86 ALA B O 1
ATOM 1624 N N . ALA B 1 87 ? -0.507 -16.719 -13.227 1 98.81 87 ALA B N 1
ATOM 1625 C CA . ALA B 1 87 ? 0.282 -15.797 -12.414 1 98.81 87 ALA B CA 1
ATOM 1626 C C . ALA B 1 87 ? 0.62 -16.406 -11.055 1 98.81 87 ALA B C 1
ATOM 1628 O O . ALA B 1 87 ? 1.743 -16.266 -10.57 1 98.81 87 ALA B O 1
ATOM 1629 N N . HIS B 1 88 ? -0.368 -17.016 -10.445 1 98.81 88 HIS B N 1
ATOM 1630 C CA . HIS B 1 88 ? -0.185 -17.688 -9.164 1 98.81 88 HIS B CA 1
ATOM 1631 C C . HIS B 1 88 ? 0.896 -18.75 -9.25 1 98.81 88 HIS B C 1
ATOM 1633 O O . HIS B 1 88 ? 1.812 -18.797 -8.422 1 98.81 88 HIS B O 1
ATOM 1639 N N . HIS B 1 89 ? 0.828 -19.547 -10.227 1 98.81 89 HIS B N 1
ATOM 1640 C CA . HIS B 1 89 ? 1.801 -20.625 -10.43 1 98.81 89 HIS B CA 1
ATOM 1641 C C . HIS B 1 89 ? 3.199 -20.047 -10.656 1 98.81 89 HIS B C 1
ATOM 1643 O O . HIS B 1 89 ? 4.176 -20.562 -10.102 1 98.81 89 HIS B O 1
ATOM 1649 N N . LYS B 1 90 ? 3.248 -19.078 -11.461 1 98.81 90 LYS B N 1
ATOM 1650 C CA . LYS B 1 90 ? 4.539 -18.453 -11.742 1 98.81 90 LYS B CA 1
ATOM 1651 C C . LYS B 1 90 ? 5.152 -17.859 -10.477 1 98.81 90 LYS B C 1
ATOM 1653 O O . LYS B 1 90 ? 6.363 -17.953 -10.258 1 98.81 90 LYS B O 1
ATOM 1658 N N . ALA B 1 91 ? 4.348 -17.234 -9.695 1 98.81 91 ALA B N 1
ATOM 1659 C CA . ALA B 1 91 ? 4.828 -16.656 -8.445 1 98.81 91 ALA B CA 1
ATOM 1660 C C . ALA B 1 91 ? 5.402 -17.734 -7.531 1 98.81 91 ALA B C 1
ATOM 1662 O O . ALA B 1 91 ? 6.465 -17.547 -6.934 1 98.81 91 ALA B O 1
ATOM 1663 N N . LEU B 1 92 ? 4.695 -18.859 -7.406 1 98.75 92 LEU B N 1
ATOM 1664 C CA . LEU B 1 92 ? 5.172 -19.953 -6.578 1 98.75 92 LEU B CA 1
ATOM 1665 C C . LEU B 1 92 ? 6.492 -20.5 -7.113 1 98.75 92 LEU B C 1
ATOM 1667 O O . LEU B 1 92 ? 7.418 -20.781 -6.344 1 98.75 92 LEU B O 1
ATOM 1671 N N . ALA B 1 93 ? 6.578 -20.625 -8.383 1 98.75 93 ALA B N 1
ATOM 1672 C CA . ALA B 1 93 ? 7.789 -21.125 -9.016 1 98.75 93 ALA B CA 1
ATOM 1673 C C . ALA B 1 93 ? 8.969 -20.188 -8.773 1 98.75 93 ALA B C 1
ATOM 1675 O O . ALA B 1 93 ? 10.117 -20.641 -8.703 1 98.75 93 ALA B O 1
ATOM 1676 N N . ALA B 1 94 ? 8.672 -18.938 -8.609 1 98.62 94 ALA B N 1
ATOM 1677 C CA . ALA B 1 94 ? 9.711 -17.922 -8.414 1 98.62 94 ALA B CA 1
ATOM 1678 C C . ALA B 1 94 ? 10.117 -17.844 -6.941 1 98.62 94 ALA B C 1
ATOM 1680 O O . ALA B 1 94 ? 11.047 -17.109 -6.59 1 98.62 94 ALA B O 1
ATOM 1681 N N . GLY B 1 95 ? 9.375 -18.484 -6.074 1 98.31 95 GLY B N 1
ATOM 1682 C CA . GLY B 1 95 ? 9.812 -18.547 -4.688 1 98.31 95 GLY B CA 1
ATOM 1683 C C . GLY B 1 95 ? 8.781 -17.984 -3.717 1 98.31 95 GLY B C 1
ATOM 1684 O O . GLY B 1 95 ? 9.008 -17.984 -2.504 1 98.31 95 GLY B O 1
ATOM 1685 N N . ALA B 1 96 ? 7.648 -17.578 -4.188 1 98.5 96 ALA B N 1
ATOM 1686 C CA . ALA B 1 96 ? 6.582 -17.172 -3.279 1 98.5 96 ALA B CA 1
ATOM 1687 C C . ALA B 1 96 ? 5.938 -18.375 -2.607 1 98.5 96 ALA B C 1
ATOM 1689 O O . ALA B 1 96 ? 6.07 -19.5 -3.088 1 98.5 96 ALA B O 1
ATOM 1690 N N . SER B 1 97 ? 5.293 -18.125 -1.444 1 97.62 97 SER B N 1
ATOM 1691 C CA . SER B 1 97 ? 4.453 -19.141 -0.816 1 97.62 97 SER B CA 1
ATOM 1692 C C . SER B 1 97 ? 2.973 -18.859 -1.057 1 97.62 97 SER B C 1
ATOM 1694 O O . SER B 1 97 ? 2.562 -17.703 -1.153 1 97.62 97 SER B O 1
ATOM 1696 N N . GLU B 1 98 ? 2.219 -19.922 -1.122 1 96.88 98 GLU B N 1
ATOM 1697 C CA . GLU B 1 98 ? 0.774 -19.75 -1.256 1 96.88 98 GLU B CA 1
ATOM 1698 C C . GLU B 1 98 ? 0.146 -19.297 0.056 1 96.88 98 GLU B C 1
ATOM 1700 O O . GLU B 1 98 ? 0.4 -19.875 1.111 1 96.88 98 GLU B O 1
ATOM 1705 N N . HIS B 1 99 ? -0.525 -18.234 -0.014 1 95.81 99 HIS B N 1
ATOM 1706 C CA . HIS B 1 99 ? -1.289 -17.781 1.143 1 95.81 99 HIS B CA 1
ATOM 1707 C C . HIS B 1 99 ? -2.754 -18.188 1.032 1 95.81 99 HIS B C 1
ATOM 1709 O O . HIS B 1 99 ? -3.359 -18.625 2.018 1 95.81 99 HIS B O 1
ATOM 1715 N N . ALA B 1 100 ? -3.373 -18.047 -0.146 1 96 100 ALA B N 1
ATOM 1716 C CA . ALA B 1 100 ? -4.707 -18.531 -0.486 1 96 100 ALA B CA 1
ATOM 1717 C C . ALA B 1 100 ? -4.785 -18.938 -1.955 1 96 100 ALA B C 1
ATOM 1719 O O . ALA B 1 100 ? -4.344 -18.203 -2.834 1 96 100 ALA B O 1
ATOM 1720 N N . ALA B 1 101 ? -5.363 -20.078 -2.203 1 96.81 101 ALA B N 1
ATOM 1721 C CA . ALA B 1 101 ? -5.438 -20.609 -3.561 1 96.81 101 ALA B CA 1
ATOM 1722 C C . ALA B 1 101 ? -6.398 -19.781 -4.418 1 96.81 101 ALA B C 1
ATOM 1724 O O . ALA B 1 101 ? -7.191 -19 -3.895 1 96.81 101 ALA B O 1
ATOM 1725 N N . VAL B 1 102 ? -6.25 -19.984 -5.738 1 97.81 102 VAL B N 1
ATOM 1726 C CA . VAL B 1 102 ? -7.102 -19.312 -6.707 1 97.81 102 VAL B CA 1
ATOM 1727 C C . VAL B 1 102 ? -8.562 -19.656 -6.438 1 97.81 102 VAL B C 1
ATOM 1729 O O . VAL B 1 102 ? -8.922 -20.828 -6.336 1 97.81 102 VAL B O 1
ATOM 1732 N N . THR B 1 103 ? -9.375 -18.672 -6.32 1 96.81 103 THR B N 1
ATOM 1733 C CA . THR B 1 103 ? -10.797 -18.844 -6.043 1 96.81 103 THR B CA 1
ATOM 1734 C C . THR B 1 103 ? -11.617 -17.766 -6.723 1 96.81 103 THR B C 1
ATOM 1736 O O . THR B 1 103 ? -11.133 -16.641 -6.934 1 96.81 103 THR B O 1
ATOM 1739 N N . ARG B 1 104 ? -12.852 -18.062 -7.07 1 95.94 104 ARG B N 1
ATOM 1740 C CA . ARG B 1 104 ? -13.789 -17.047 -7.531 1 95.94 104 ARG B CA 1
ATOM 1741 C C . ARG B 1 104 ? -14.523 -16.406 -6.359 1 95.94 104 ARG B C 1
ATOM 1743 O O . ARG B 1 104 ? -15.117 -17.109 -5.531 1 95.94 104 ARG B O 1
ATOM 1750 N N . LYS B 1 105 ? -14.516 -15.125 -6.32 1 94.19 105 LYS B N 1
ATOM 1751 C CA . LYS B 1 105 ? -15.102 -14.406 -5.195 1 94.19 105 LYS B CA 1
ATOM 1752 C C . LYS B 1 105 ? -16.547 -14.016 -5.492 1 94.19 105 LYS B C 1
ATOM 1754 O O . LYS B 1 105 ? -16.953 -13.961 -6.652 1 94.19 105 LYS B O 1
ATOM 1759 N N . PRO B 1 106 ? -17.266 -13.664 -4.5 1 89.06 106 PRO B N 1
ATOM 1760 C CA . PRO B 1 106 ? -18.688 -13.344 -4.688 1 89.06 106 PRO B CA 1
ATOM 1761 C C . PRO B 1 106 ? -18.891 -12.078 -5.516 1 89.06 106 PRO B C 1
ATOM 1763 O O . PRO B 1 106 ? -19.938 -11.93 -6.164 1 89.06 106 PRO B O 1
ATOM 1766 N N . TRP B 1 107 ? -17.953 -11.305 -5.477 1 88.75 107 TRP B N 1
ATOM 1767 C CA . TRP B 1 107 ? -18.141 -10.047 -6.188 1 88.75 107 TRP B CA 1
ATOM 1768 C C . TRP B 1 107 ? -17.703 -10.172 -7.645 1 88.75 107 TRP B C 1
ATOM 1770 O O . TRP B 1 107 ? -17.703 -9.188 -8.383 1 88.75 107 TRP B O 1
ATOM 1780 N N . GLY B 1 108 ? -17.219 -11.383 -8.125 1 91.38 108 GLY B N 1
ATOM 1781 C CA . GLY B 1 108 ? -17.078 -11.672 -9.539 1 91.38 108 GLY B CA 1
ATOM 1782 C C . GLY B 1 108 ? -15.633 -11.82 -9.977 1 91.38 108 GLY B C 1
ATOM 1783 O O . GLY B 1 108 ? -15.359 -12.258 -11.102 1 91.38 108 GLY B O 1
ATOM 1784 N N . GLN B 1 109 ? -14.648 -11.562 -9.148 1 95.69 109 GLN B N 1
ATOM 1785 C CA . GLN B 1 109 ? -13.242 -11.664 -9.523 1 95.69 109 GLN B CA 1
ATOM 1786 C C . GLN B 1 109 ? -12.688 -13.047 -9.203 1 95.69 109 GLN B C 1
ATOM 1788 O O . GLN B 1 109 ? -13.141 -13.703 -8.266 1 95.69 109 GLN B O 1
ATOM 1793 N N . VAL B 1 110 ? -11.805 -13.5 -10.016 1 97.75 110 VAL B N 1
ATOM 1794 C CA . VAL B 1 110 ? -10.906 -14.586 -9.633 1 97.75 110 VAL B CA 1
ATOM 1795 C C . VAL B 1 110 ? -9.703 -14.016 -8.883 1 97.75 110 VAL B C 1
ATOM 1797 O O . VAL B 1 110 ? -9.07 -13.062 -9.336 1 97.75 110 VAL B O 1
ATOM 1800 N N . VAL B 1 111 ? -9.438 -14.633 -7.715 1 97.75 111 VAL B N 1
ATOM 1801 C CA . VAL B 1 111 ? -8.43 -14.039 -6.848 1 97.75 111 VAL B CA 1
ATOM 1802 C C . VAL B 1 111 ? -7.551 -15.141 -6.254 1 97.75 111 VAL B C 1
ATOM 1804 O O . VAL B 1 111 ? -8.023 -16.266 -6.02 1 97.75 111 VAL B O 1
ATOM 1807 N N . SER B 1 112 ? -6.371 -14.859 -5.992 1 97.81 112 SER B N 1
ATOM 1808 C CA . SER B 1 112 ? -5.484 -15.648 -5.141 1 97.81 112 SER B CA 1
ATOM 1809 C C . SER B 1 112 ? -4.527 -14.758 -4.363 1 97.81 112 SER B C 1
ATOM 1811 O O . SER B 1 112 ? -4.41 -13.562 -4.648 1 97.81 112 SER B O 1
ATOM 1813 N N . TYR B 1 113 ? -3.904 -15.305 -3.352 1 97.62 113 TYR B N 1
ATOM 1814 C CA . TYR B 1 113 ? -2.936 -14.57 -2.545 1 97.62 113 TYR B CA 1
ATOM 1815 C C . TYR B 1 113 ? -1.631 -15.352 -2.418 1 97.62 113 TYR B C 1
ATOM 1817 O O . TYR B 1 113 ? -1.642 -16.547 -2.162 1 97.62 113 TYR B O 1
ATOM 1825 N N . VAL B 1 114 ? -0.564 -14.633 -2.57 1 97.75 114 VAL B N 1
ATOM 1826 C CA . VAL B 1 114 ? 0.759 -15.203 -2.348 1 97.75 114 VAL B CA 1
ATOM 1827 C C . VAL B 1 114 ? 1.562 -14.297 -1.412 1 97.75 114 VAL B C 1
ATOM 1829 O O . VAL B 1 114 ? 1.259 -13.109 -1.272 1 97.75 114 VAL B O 1
ATOM 1832 N N . ARG B 1 115 ? 2.518 -14.891 -0.711 1 97.25 115 ARG B N 1
ATOM 1833 C CA . ARG B 1 115 ? 3.502 -14.172 0.096 1 97.25 115 ARG B CA 1
ATOM 1834 C C . ARG B 1 115 ? 4.859 -14.148 -0.597 1 97.25 115 ARG B C 1
ATOM 1836 O O . ARG B 1 115 ? 5.414 -15.195 -0.933 1 97.25 115 ARG B O 1
ATOM 1843 N N . CYS B 1 116 ? 5.387 -12.938 -0.816 1 97.94 116 CYS B N 1
ATOM 1844 C CA . CYS B 1 116 ? 6.734 -12.812 -1.36 1 97.94 116 CYS B CA 1
ATOM 1845 C C . CYS B 1 116 ? 7.773 -13.305 -0.363 1 97.94 116 CYS B C 1
ATOM 1847 O O . CYS B 1 116 ? 7.488 -13.43 0.829 1 97.94 116 CYS B O 1
ATOM 1849 N N . PRO B 1 117 ? 8.961 -13.547 -0.863 1 97.81 117 PRO B N 1
ATOM 1850 C CA . PRO B 1 117 ? 10.023 -13.977 0.05 1 97.81 117 PRO B CA 1
ATOM 1851 C C . PRO B 1 117 ? 10.289 -12.969 1.165 1 97.81 117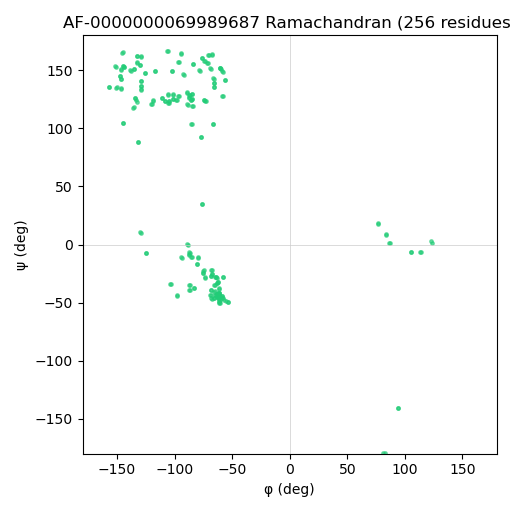 PRO B C 1
ATOM 1853 O O . PRO B 1 117 ? 10.695 -13.352 2.266 1 97.81 117 PRO B O 1
ATOM 1856 N N . SER B 1 118 ? 10.039 -11.695 0.926 1 96.56 118 SER B N 1
ATOM 1857 C CA . SER B 1 118 ? 10.219 -10.648 1.93 1 96.56 118 SER B CA 1
ATOM 1858 C C . SER B 1 118 ? 9.047 -10.609 2.898 1 96.56 118 SER B C 1
ATOM 1860 O O . SER B 1 118 ? 9.094 -9.898 3.906 1 96.56 118 SER B O 1
ATOM 1862 N N . GLY B 1 119 ? 8 -11.305 2.584 1 96.62 119 GLY B N 1
ATOM 1863 C CA . GLY B 1 119 ? 6.848 -11.367 3.465 1 96.62 119 GLY B CA 1
ATOM 1864 C C . GLY B 1 119 ? 5.676 -10.539 2.971 1 96.62 119 GLY B C 1
ATOM 1865 O O . GLY B 1 119 ? 4.574 -10.625 3.521 1 96.62 119 GLY B O 1
ATOM 1866 N N . THR B 1 120 ? 5.828 -9.812 1.963 1 97.19 120 THR B N 1
ATOM 1867 C CA . THR B 1 120 ? 4.781 -8.953 1.432 1 97.19 120 THR B CA 1
ATOM 1868 C C . THR B 1 120 ? 3.619 -9.781 0.891 1 97.19 120 THR B C 1
ATOM 1870 O O . THR B 1 120 ? 3.83 -10.773 0.198 1 97.19 120 THR B O 1
ATOM 1873 N N . LEU B 1 121 ? 2.41 -9.352 1.225 1 97.5 121 LEU B N 1
ATOM 1874 C CA . LEU B 1 121 ? 1.207 -10.016 0.73 1 97.5 121 LEU B CA 1
ATOM 1875 C C . LEU B 1 121 ? 0.788 -9.438 -0.619 1 97.5 121 LEU B C 1
ATOM 1877 O O . LEU B 1 121 ? 0.608 -8.227 -0.755 1 97.5 121 LEU B O 1
ATOM 1881 N N . ILE B 1 122 ? 0.627 -10.32 -1.588 1 98.31 122 ILE B N 1
ATOM 1882 C CA . ILE B 1 122 ? 0.206 -9.922 -2.928 1 98.31 122 ILE B CA 1
ATOM 1883 C C . ILE B 1 122 ? -1.109 -10.609 -3.281 1 98.31 122 ILE B C 1
ATOM 1885 O O . ILE B 1 122 ? -1.21 -11.844 -3.217 1 98.31 122 ILE B O 1
ATOM 1889 N N . GLU B 1 123 ? -2.061 -9.812 -3.549 1 98.38 123 GLU B N 1
ATOM 1890 C CA . GLU B 1 123 ? -3.262 -10.328 -4.199 1 98.38 123 GLU B CA 1
ATOM 1891 C C . GLU B 1 123 ? -3.084 -10.383 -5.715 1 98.38 123 GLU B C 1
ATOM 1893 O O . GLU B 1 123 ? -2.697 -9.391 -6.34 1 98.38 123 GLU B O 1
ATOM 1898 N N . LEU B 1 124 ? -3.291 -11.516 -6.309 1 98.62 124 LEU B N 1
ATOM 1899 C CA . LEU B 1 124 ? -3.477 -11.648 -7.75 1 98.62 124 LEU B CA 1
ATOM 1900 C C . LEU B 1 124 ? -4.957 -11.727 -8.102 1 98.62 124 LEU B C 1
ATOM 1902 O O . LEU B 1 124 ? -5.684 -12.57 -7.566 1 98.62 124 LEU B O 1
ATOM 1906 N N . CYS B 1 125 ? -5.371 -10.82 -8.977 1 98.56 125 CYS B N 1
ATOM 1907 C CA . CYS B 1 125 ? -6.812 -10.789 -9.211 1 98.56 125 CYS B CA 1
ATOM 1908 C C . CYS B 1 125 ? -7.121 -10.484 -10.672 1 98.56 125 CYS B C 1
ATOM 1910 O O . CYS B 1 125 ? -6.328 -9.828 -11.352 1 98.56 125 CYS B O 1
ATOM 1912 N N . SER B 1 126 ? -8.258 -10.945 -11.18 1 98.44 126 SER B N 1
ATOM 1913 C CA . SER B 1 126 ? -8.758 -10.586 -12.5 1 98.44 126 SER B CA 1
ATOM 1914 C C . SER B 1 126 ? -9.352 -9.188 -12.5 1 98.44 126 SER B C 1
ATOM 1916 O O . SER B 1 126 ? -9.633 -8.625 -11.438 1 98.44 126 SER B O 1
ATOM 1918 N N . PRO B 1 127 ? -9.484 -8.539 -13.727 1 96.44 127 PRO B N 1
ATOM 1919 C CA . PRO B 1 127 ? -10.211 -7.27 -13.742 1 96.44 127 PRO B CA 1
ATOM 1920 C C . PRO B 1 127 ? -11.641 -7.406 -13.227 1 96.44 127 PRO B C 1
ATOM 1922 O O . PRO B 1 127 ? -12.242 -8.484 -13.328 1 96.44 127 PRO B O 1
ATOM 1925 N N . VAL B 1 128 ? -12.156 -6.32 -12.602 1 89.19 128 VAL B N 1
ATOM 1926 C CA . VAL B 1 128 ? -13.547 -6.312 -12.18 1 89.19 128 VAL B CA 1
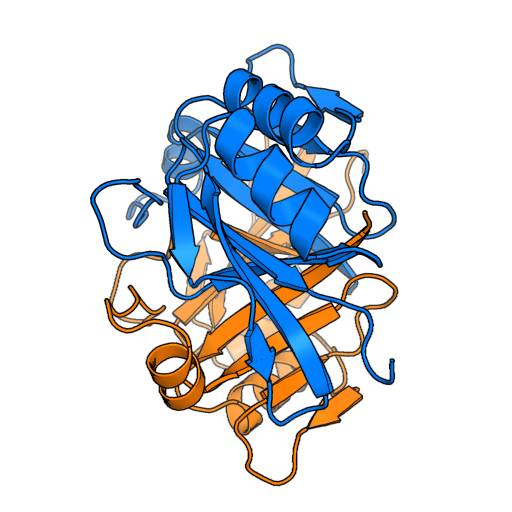ATOM 1927 C C . VAL B 1 128 ? -14.461 -6.324 -13.406 1 89.19 128 VAL B C 1
ATOM 1929 O O . VAL B 1 128 ? -14.242 -5.578 -14.359 1 89.19 128 VAL B O 1
ATOM 1932 N N . GLY B 1 129 ? -15.602 -7.035 -13.336 1 76.75 129 GLY B N 1
ATOM 1933 C CA . GLY B 1 129 ? -16.594 -7.09 -14.406 1 76.75 129 GLY B CA 1
ATOM 1934 C C . GLY B 1 129 ? -16.297 -8.172 -15.43 1 76.75 129 GLY B C 1
ATOM 1935 O O . GLY B 1 129 ? -16.906 -8.195 -16.5 1 76.75 129 GLY B O 1
ATOM 1936 N N . GLN B 1 130 ? -15.227 -8.969 -15.281 1 53.09 130 GLN B N 1
ATOM 1937 C CA . GLN B 1 130 ? -15.086 -10.102 -16.188 1 53.09 130 GLN B CA 1
ATOM 1938 C C . GLN B 1 130 ? -16.031 -11.234 -15.805 1 53.09 130 GLN B C 1
ATOM 1940 O O . GLN B 1 130 ? -16.359 -11.406 -14.625 1 53.09 130 GLN B O 1
#

Secondary structure (DSSP, 8-state):
-EEEEEEEEES-HHHHHHHHHHHH-PPEEEE-TTSSEEEE--TTSEEEEEEHHHHHHH-TT--B---TTSPPBSEEEEEE-S-HHHHHHHHHHTTPEEEEEEEE-TTS-EEEEEE-TT--EEEEEPPTT-/-EEEEEEEEES-HHHHHHHHHHHH-PPEEEE-TTSSEEEE--TTSEEEEEEHHHHHHH-TT--B---TTSPPBSEEEEEE-S-HHHHHHHHHHTTPEEEEEEEE-TTS-EEEEEE-TT--EEEEEPPTT-